Protein AF-W4RR07-F1 (afdb_monomer_lite)

Sequence (298 aa):
MSYFRSITDSHSNVSKNRYYTLGGYKWGSFGSALYWGGLYLSSYGSNDGVVTVASSRLTGGTIIREGAWNHTTIREGSHTFSVFKPYTMSEQPAVASSFSAAESIVTEPDTNQIVKGGQAEKAIQESFVIEDGAESFQMAFLSERKMASLKLKGPDGQEYKAAKIEKDKGDFFKGAWVHTFVITKPEDGRWQVTGSAAAYLLVVGIDSPLDGELKKDKNQSVKASYKTKWIKYDRDGKKKLKEAGKGSKAGKVLDGELTDPGVYNLTTEITGVDAKGKPFERTIIESIYVDENGKTHR

Radius of gyration: 22.0 Å; chains: 1; bounding box: 54×57×56 Å

Foldseek 3Di:
DVVVCVVQVPDPCNVVDAAEFEFAQAFDDPLAQLNVQQVLCVQQPRHQSPDHRVRRDDDNHHYQYYDNHHPVRCPPCVRPVVSCVQVVDPDDDDDDDDDDPPDPPPRGTFFQKDKDWDWFPFKDKDKFWDWPAFQKKKKKKWWLDFWPPKWKAAPVRDIDFFPDWDARCYPPRHGIIIGMDIGGPGDGTMMIIITGTTGIMMMMGIHGPVRVVVVPPPDPLWFKWKKKKKWWWDQDPVRDTDTPDIDIDTDDDDWLNQQDFTKMWMKMWMWTAGNVRGIHIGIGIDIWGQHPRRGIDD

Secondary structure (DSSP, 8-state):
-HHHHHHHTTSTTGGGS--EEEEE-PPPSTTSHHHHHHHHHHTTSSBSSSSBHHHH--TT-EEEEEES--TTGGG-HHHHHHHHHHHHSS-----------------PPP--EEEEEEEEEEEEEEEEEEPTT--EEEEEEEESS--TT-EEE-TT--EE--SEEEE--SSSSTT-EEEEEEEESPPSEEEEEEEEEEEEEEEEEEE-THHHHHHH-SS--SEEEEEEEEEEEEE-TTS-EEEEEEEEEEBPPPTTS--SSEEEEEEEEEEEE-TTS-EEEEEEEEEEEE-TTS-EE-

Organism: NCBI:txid1294265

pLDDT: mean 81.97, std 15.63, range [27.56, 98.31]

Structure (mmCIF, N/CA/C/O backbone):
data_AF-W4RR07-F1
#
_entry.id   AF-W4RR07-F1
#
loop_
_atom_site.group_PDB
_atom_site.id
_atom_site.type_symbol
_atom_site.label_atom_id
_atom_site.label_alt_id
_atom_site.label_comp_id
_atom_site.label_asym_id
_atom_site.label_entity_id
_atom_site.label_seq_id
_atom_site.pdbx_PDB_ins_code
_atom_site.Cartn_x
_atom_site.Cartn_y
_atom_site.Cartn_z
_atom_site.occupancy
_atom_site.B_iso_or_equiv
_atom_site.auth_seq_id
_atom_site.auth_comp_id
_atom_site.auth_asym_id
_atom_site.auth_atom_id
_atom_site.pdbx_PDB_model_num
ATOM 1 N N . MET A 1 1 ? 18.300 -5.940 -16.245 1.00 65.94 1 MET A N 1
ATOM 2 C CA . MET A 1 1 ? 18.146 -7.063 -17.197 1.00 65.94 1 MET A CA 1
ATOM 3 C C . MET A 1 1 ? 18.065 -6.613 -18.660 1.00 65.94 1 MET A C 1
ATOM 5 O O . MET A 1 1 ? 18.551 -7.336 -19.519 1.00 65.94 1 MET A O 1
ATOM 9 N N . SER A 1 2 ? 17.540 -5.414 -18.949 1.00 66.06 2 SER A N 1
ATOM 10 C CA . SER A 1 2 ? 17.486 -4.812 -20.297 1.00 66.06 2 SER A CA 1
ATOM 11 C C . SER A 1 2 ? 18.827 -4.811 -21.045 1.00 66.06 2 SER A C 1
ATOM 13 O O . SER A 1 2 ? 18.891 -5.287 -22.171 1.00 66.06 2 SER A O 1
ATOM 15 N N . TYR A 1 3 ? 19.909 -4.363 -20.402 1.00 74.50 3 TYR A N 1
ATOM 16 C CA . TYR A 1 3 ? 21.247 -4.346 -21.011 1.00 74.50 3 TYR A CA 1
ATOM 17 C C . TYR A 1 3 ? 21.776 -5.746 -21.368 1.00 74.50 3 TYR A C 1
ATOM 19 O O . TYR A 1 3 ? 22.355 -5.951 -22.429 1.00 74.50 3 TYR A O 1
ATOM 27 N N . PHE A 1 4 ? 21.548 -6.739 -20.504 1.00 76.00 4 PHE A N 1
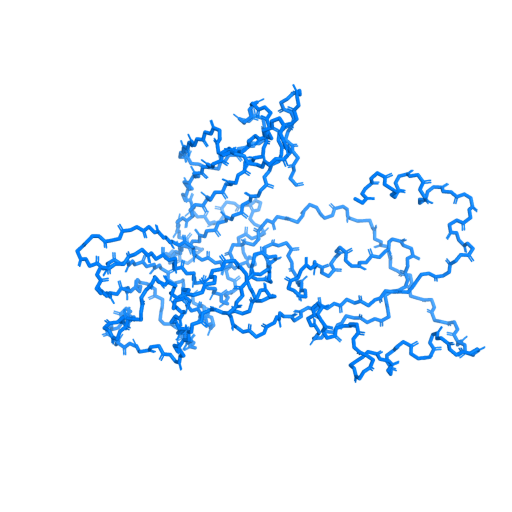ATOM 28 C CA . PHE A 1 4 ? 21.957 -8.114 -20.802 1.00 76.00 4 PHE A CA 1
ATOM 29 C C . PHE A 1 4 ? 21.174 -8.662 -22.002 1.00 76.00 4 PHE A C 1
ATOM 31 O O . PHE A 1 4 ? 21.756 -9.210 -22.929 1.00 76.00 4 PHE A O 1
ATOM 38 N N . ARG A 1 5 ? 19.861 -8.414 -22.041 1.00 76.94 5 ARG A N 1
ATOM 39 C CA . ARG A 1 5 ? 19.012 -8.786 -23.176 1.00 76.94 5 ARG A CA 1
ATOM 40 C C . ARG A 1 5 ? 19.410 -8.091 -24.479 1.00 76.94 5 ARG A C 1
ATOM 42 O O . ARG A 1 5 ? 19.394 -8.736 -25.518 1.00 76.94 5 ARG A O 1
ATOM 49 N N . SER A 1 6 ? 19.859 -6.831 -24.455 1.00 79.94 6 SER A N 1
ATOM 50 C CA . SER A 1 6 ? 20.282 -6.141 -25.688 1.00 79.94 6 SER A CA 1
ATOM 51 C C . SER A 1 6 ? 21.496 -6.774 -26.373 1.00 79.94 6 SER A C 1
ATOM 53 O O . SER A 1 6 ? 21.670 -6.591 -27.576 1.00 79.94 6 SER A O 1
ATOM 55 N N . ILE A 1 7 ? 22.320 -7.524 -25.630 1.00 83.00 7 ILE A N 1
ATOM 56 C CA . ILE A 1 7 ? 23.479 -8.241 -26.184 1.00 83.00 7 ILE A CA 1
ATOM 57 C C . ILE A 1 7 ? 23.200 -9.729 -26.448 1.00 83.00 7 ILE A C 1
ATOM 59 O O . ILE A 1 7 ? 23.874 -10.324 -27.286 1.00 83.00 7 ILE A O 1
ATOM 63 N N . THR A 1 8 ? 22.225 -10.346 -25.767 1.00 81.56 8 THR A N 1
ATOM 64 C CA . THR A 1 8 ? 21.903 -11.774 -25.946 1.00 81.56 8 THR A CA 1
ATOM 65 C C . THR A 1 8 ? 20.754 -12.039 -26.908 1.00 81.56 8 THR A C 1
ATOM 67 O O . THR A 1 8 ? 20.817 -13.009 -27.661 1.00 81.56 8 THR A O 1
ATOM 70 N N . ASP A 1 9 ? 19.719 -11.195 -26.918 1.00 81.06 9 ASP A N 1
ATOM 71 C CA . ASP A 1 9 ? 18.475 -11.459 -27.658 1.00 81.06 9 ASP A CA 1
ATOM 72 C C . ASP A 1 9 ? 18.683 -11.318 -29.180 1.00 81.06 9 ASP A C 1
ATOM 74 O O . ASP A 1 9 ? 17.968 -11.930 -29.968 1.00 81.06 9 ASP A O 1
ATOM 78 N N . SER A 1 10 ? 19.704 -10.563 -29.598 1.00 82.88 10 SER A N 1
ATOM 79 C CA . SER A 1 10 ? 20.124 -10.394 -30.996 1.00 82.88 10 SER A CA 1
ATOM 80 C C . SER A 1 10 ? 21.202 -11.391 -31.444 1.00 82.88 10 SER A C 1
ATOM 82 O O . SER A 1 10 ? 21.614 -11.380 -32.606 1.00 82.88 10 SER A O 1
ATOM 84 N N . HIS A 1 11 ? 21.681 -12.264 -30.550 1.00 85.31 11 HIS A N 1
ATOM 85 C CA . HIS A 1 11 ? 22.746 -13.203 -30.883 1.00 85.31 11 HIS A CA 1
ATOM 86 C C . HIS A 1 11 ? 22.239 -14.279 -31.851 1.00 85.31 11 HIS A C 1
ATOM 88 O O . HIS A 1 11 ? 21.186 -14.881 -31.655 1.00 85.31 11 HIS A O 1
ATOM 94 N N . SER A 1 12 ? 23.061 -14.645 -32.836 1.00 85.94 12 SER A N 1
ATOM 95 C CA . SER A 1 12 ? 22.769 -15.674 -33.854 1.00 85.94 12 SER A CA 1
ATOM 96 C C . SER A 1 12 ? 22.396 -17.066 -33.318 1.00 85.94 12 SER A C 1
ATOM 98 O O . SER A 1 12 ? 21.932 -17.920 -34.069 1.00 85.94 12 SER A O 1
ATOM 100 N N . ASN A 1 13 ? 22.603 -17.315 -32.024 1.00 83.94 13 ASN A N 1
ATOM 101 C CA . ASN A 1 13 ? 22.352 -18.595 -31.373 1.00 83.94 13 ASN A CA 1
ATOM 102 C C . ASN A 1 13 ? 21.092 -18.565 -30.496 1.00 83.94 13 ASN A C 1
ATOM 104 O O . ASN A 1 13 ? 20.801 -19.568 -29.850 1.00 83.94 13 ASN A O 1
ATOM 108 N N . VAL A 1 14 ? 20.349 -17.452 -30.456 1.00 78.62 14 VAL A N 1
ATOM 109 C CA . VAL A 1 14 ? 19.181 -17.288 -29.577 1.00 78.62 14 VAL A CA 1
ATOM 110 C C . VAL A 1 14 ? 18.123 -18.376 -29.807 1.00 78.62 14 VAL A C 1
ATOM 112 O O . VAL A 1 14 ? 17.531 -18.871 -28.855 1.00 78.62 14 VAL A O 1
ATOM 115 N N . SER A 1 15 ? 17.967 -18.843 -31.049 1.00 79.50 15 SER A N 1
ATOM 116 C CA . SER A 1 15 ? 17.024 -19.902 -31.432 1.00 79.50 15 SER A CA 1
ATOM 117 C C . SER A 1 15 ? 17.526 -21.330 -31.185 1.00 79.50 15 SER A C 1
ATOM 119 O O . SER A 1 15 ? 16.760 -22.280 -31.343 1.00 79.50 15 SER A O 1
ATOM 121 N N . LYS A 1 16 ? 18.797 -21.517 -30.797 1.00 84.94 16 LYS A N 1
ATOM 122 C CA . LYS A 1 16 ? 19.363 -22.854 -30.534 1.00 84.94 16 LYS A CA 1
ATOM 123 C C . LYS A 1 16 ? 18.924 -23.436 -29.192 1.00 84.94 16 LYS A C 1
ATOM 125 O O . LYS A 1 16 ? 19.079 -24.633 -28.980 1.00 84.94 16 LYS A O 1
ATOM 130 N N . ASN A 1 17 ? 18.376 -22.609 -28.305 1.00 80.25 17 ASN A N 1
ATOM 131 C CA . ASN A 1 17 ? 17.847 -23.035 -27.018 1.00 80.25 17 ASN A CA 1
ATOM 132 C C . ASN A 1 17 ? 16.343 -22.784 -26.982 1.00 80.25 17 ASN A C 1
ATOM 134 O O . ASN A 1 17 ? 15.868 -21.727 -27.395 1.00 80.25 17 ASN A O 1
ATOM 138 N N . ARG A 1 18 ? 15.590 -23.750 -26.455 1.00 83.31 18 ARG A N 1
ATOM 139 C CA . ARG A 1 18 ? 14.179 -23.547 -26.128 1.00 83.31 18 ARG A CA 1
ATOM 140 C C . ARG A 1 18 ? 14.088 -23.093 -24.685 1.00 83.31 18 ARG A C 1
ATOM 142 O O . ARG A 1 18 ? 14.530 -23.801 -23.784 1.00 83.31 18 ARG A O 1
ATOM 149 N N . TYR A 1 19 ? 13.511 -21.921 -24.480 1.00 85.75 19 TYR A N 1
ATOM 150 C CA . TYR A 1 19 ? 13.240 -21.414 -23.148 1.00 85.75 19 TYR A CA 1
ATOM 151 C C . TYR A 1 19 ? 11.809 -21.728 -22.767 1.00 85.75 19 TYR A C 1
ATOM 153 O O . TYR A 1 19 ? 10.886 -21.502 -23.549 1.00 85.75 19 TYR A O 1
ATOM 161 N N . TYR A 1 20 ? 11.644 -22.204 -21.544 1.00 88.69 20 TYR A N 1
ATOM 162 C CA . TYR A 1 20 ? 10.350 -22.455 -20.952 1.00 88.69 20 TYR A CA 1
ATOM 163 C C . TYR A 1 20 ? 10.251 -21.701 -19.630 1.00 88.69 20 TYR A C 1
ATOM 165 O O . TYR A 1 20 ? 11.183 -21.756 -18.828 1.00 88.69 20 TYR A O 1
ATOM 173 N N . THR A 1 21 ? 9.148 -20.993 -19.400 1.00 91.12 21 THR A N 1
ATOM 174 C CA . THR A 1 21 ? 8.971 -20.168 -18.198 1.00 91.12 21 THR A CA 1
ATOM 175 C C . THR A 1 21 ? 7.760 -20.602 -17.383 1.00 91.12 21 THR A C 1
ATOM 177 O O . THR A 1 21 ? 6.743 -21.043 -17.920 1.00 91.12 21 THR A O 1
ATOM 180 N N . LEU A 1 22 ? 7.873 -20.450 -16.066 1.00 91.88 22 LEU A N 1
ATOM 181 C CA . LEU A 1 22 ? 6.789 -20.584 -15.098 1.00 91.88 22 LEU A CA 1
ATOM 182 C C . LEU A 1 22 ? 6.653 -19.249 -14.364 1.00 91.88 22 LEU A C 1
ATOM 184 O O . LEU A 1 22 ? 7.667 -18.644 -14.022 1.00 91.88 22 LEU A O 1
ATOM 188 N N . GLY A 1 23 ? 5.421 -18.813 -14.116 1.00 92.38 23 GLY A N 1
ATOM 189 C CA . GLY A 1 23 ? 5.128 -17.575 -13.390 1.00 92.38 23 GLY A CA 1
ATOM 190 C C . GLY A 1 23 ? 4.283 -17.827 -12.144 1.00 92.38 23 GLY A C 1
ATOM 191 O O . GLY A 1 23 ? 3.414 -18.701 -12.139 1.00 92.38 23 GLY A O 1
ATOM 192 N N . GLY A 1 24 ? 4.532 -17.065 -11.082 1.00 91.31 24 GLY A N 1
ATOM 193 C CA . GLY A 1 24 ? 3.730 -17.074 -9.860 1.00 91.31 24 GLY A CA 1
ATOM 194 C C . GLY A 1 24 ? 2.877 -15.812 -9.756 1.00 91.31 24 GLY A C 1
ATOM 195 O O . GLY A 1 24 ? 3.345 -14.730 -10.102 1.00 91.31 24 GLY A O 1
ATOM 196 N N . TYR A 1 25 ? 1.636 -15.936 -9.282 1.00 86.12 25 TYR A N 1
ATOM 197 C CA . TYR A 1 25 ? 0.754 -14.786 -9.021 1.00 86.12 25 TYR A CA 1
ATOM 198 C C . TYR A 1 25 ? 0.225 -14.723 -7.581 1.00 86.12 25 TYR A C 1
ATOM 200 O O . TYR A 1 25 ? -0.666 -13.929 -7.281 1.00 86.12 25 TYR A O 1
ATOM 208 N N . LYS A 1 26 ? 0.723 -15.583 -6.685 1.00 83.75 26 LYS A N 1
ATOM 209 C CA . LYS A 1 26 ? 0.294 -15.605 -5.283 1.00 83.75 26 LYS A CA 1
ATOM 210 C C . LYS A 1 26 ? 1.352 -14.960 -4.408 1.00 83.75 26 LYS A C 1
ATOM 212 O O . LYS A 1 26 ? 2.536 -15.187 -4.599 1.00 83.75 26 LYS A O 1
ATOM 217 N N . TRP A 1 27 ? 0.935 -14.226 -3.389 1.00 86.94 27 TRP A N 1
ATOM 218 C CA . TRP A 1 27 ? 1.870 -13.650 -2.425 1.00 86.94 27 TRP A CA 1
ATOM 219 C C . TRP A 1 27 ? 2.152 -14.622 -1.277 1.00 86.94 27 TRP A C 1
ATOM 221 O O . TRP A 1 27 ? 1.527 -15.681 -1.136 1.00 86.94 27 TRP A O 1
ATOM 231 N N . GLY A 1 28 ? 3.126 -14.285 -0.435 1.00 70.94 28 GLY A N 1
ATOM 232 C CA . GLY A 1 28 ? 3.286 -14.993 0.832 1.00 70.94 28 GLY A CA 1
ATOM 233 C C . GLY A 1 28 ? 2.108 -14.761 1.770 1.00 70.94 28 GLY A C 1
ATOM 234 O O . GLY A 1 28 ? 1.227 -13.938 1.522 1.00 70.94 28 GLY A O 1
ATOM 235 N N . SER A 1 29 ? 2.107 -15.483 2.888 1.00 66.94 29 SER A N 1
ATOM 236 C CA . SER A 1 29 ? 1.151 -15.242 3.968 1.00 66.94 29 SER A CA 1
ATOM 237 C C . SER A 1 29 ? 1.190 -13.781 4.413 1.00 66.94 29 SER A C 1
ATOM 239 O O . SER A 1 29 ? 2.265 -13.177 4.445 1.00 66.94 29 SER A O 1
ATOM 241 N N . PHE A 1 30 ? 0.030 -13.238 4.782 1.00 55.25 30 PHE A N 1
ATOM 242 C CA . PHE A 1 30 ? -0.105 -11.873 5.286 1.00 55.25 30 PHE A CA 1
ATOM 243 C C . PHE A 1 30 ? 0.977 -11.532 6.325 1.00 55.25 30 PHE A C 1
ATOM 245 O O . PHE A 1 30 ? 1.273 -12.346 7.202 1.00 55.25 30 PHE A O 1
ATOM 252 N N . GLY A 1 31 ? 1.581 -10.349 6.194 1.00 57.31 31 GLY A N 1
ATOM 253 C CA . GLY A 1 31 ? 2.656 -9.871 7.066 1.00 57.31 31 GLY A CA 1
ATOM 254 C C . GLY A 1 31 ? 4.054 -10.415 6.742 1.00 57.31 31 GLY A C 1
ATOM 255 O O . GLY A 1 31 ? 5.032 -9.886 7.256 1.00 57.31 31 GLY A O 1
ATOM 256 N N . SER A 1 32 ? 4.191 -11.423 5.874 1.00 69.81 32 SER A N 1
ATOM 257 C CA . SER A 1 32 ? 5.508 -11.901 5.424 1.00 69.81 32 SER A CA 1
ATOM 258 C C . SER A 1 32 ? 6.189 -10.923 4.459 1.00 69.81 32 SER A C 1
ATOM 260 O O . SER A 1 32 ? 5.534 -10.105 3.815 1.00 69.81 32 SER A O 1
ATOM 262 N N . ALA A 1 33 ? 7.505 -11.061 4.274 1.00 75.62 33 ALA A N 1
ATOM 263 C CA . ALA A 1 33 ? 8.248 -10.274 3.284 1.00 75.62 33 ALA A CA 1
ATOM 264 C C . ALA A 1 33 ? 7.658 -10.397 1.865 1.00 75.62 33 ALA A C 1
ATOM 266 O O . ALA A 1 33 ? 7.561 -9.403 1.156 1.00 75.62 33 ALA A O 1
ATOM 267 N N . LEU A 1 34 ? 7.195 -11.591 1.481 1.00 80.19 34 LEU A N 1
ATOM 268 C CA . LEU A 1 34 ? 6.545 -11.829 0.188 1.00 80.19 34 LEU A CA 1
ATOM 269 C C . LEU A 1 34 ? 5.146 -11.205 0.103 1.00 80.19 34 LEU A C 1
ATOM 271 O O . LEU A 1 34 ? 4.680 -10.918 -0.990 1.00 80.19 34 LEU A O 1
ATOM 275 N N . TYR A 1 35 ? 4.452 -11.022 1.229 1.00 78.50 35 TYR A N 1
ATOM 276 C CA . TYR A 1 35 ? 3.188 -10.286 1.245 1.00 78.50 35 TYR A CA 1
ATOM 277 C C . TYR A 1 35 ? 3.425 -8.795 1.029 1.00 78.50 35 TYR A C 1
ATOM 279 O O . TYR A 1 35 ? 2.768 -8.198 0.188 1.00 78.50 35 TYR A O 1
ATOM 287 N N . TRP A 1 36 ? 4.396 -8.205 1.730 1.00 77.31 36 TRP A N 1
ATOM 288 C CA . TRP A 1 36 ? 4.727 -6.785 1.573 1.00 77.31 36 TRP A CA 1
ATOM 289 C C . TRP A 1 36 ? 5.326 -6.469 0.209 1.00 77.31 36 TRP A C 1
ATOM 291 O O . TRP A 1 36 ? 4.937 -5.487 -0.417 1.00 77.31 36 TRP A O 1
ATOM 301 N N . GLY A 1 37 ? 6.226 -7.327 -0.273 1.00 78.94 37 GLY A N 1
ATOM 302 C CA . GLY A 1 37 ? 6.732 -7.246 -1.636 1.00 78.94 37 GLY A CA 1
ATOM 303 C C . GLY A 1 37 ? 5.611 -7.438 -2.651 1.00 78.94 37 GLY A C 1
ATOM 304 O O . GLY A 1 37 ? 5.540 -6.689 -3.616 1.00 78.94 37 GLY A O 1
ATOM 305 N N . GLY A 1 38 ? 4.680 -8.360 -2.399 1.00 80.62 38 GLY A N 1
ATOM 306 C CA . GLY A 1 38 ? 3.561 -8.595 -3.303 1.00 80.62 38 GLY A CA 1
ATOM 307 C C . GLY A 1 38 ? 2.568 -7.449 -3.367 1.00 80.62 38 GLY A C 1
ATOM 308 O O . GLY A 1 38 ? 2.150 -7.070 -4.456 1.00 80.62 38 GLY A O 1
ATOM 309 N N . LEU A 1 39 ? 2.282 -6.841 -2.218 1.00 79.12 39 LEU A N 1
ATOM 310 C CA . LEU A 1 39 ? 1.483 -5.632 -2.100 1.00 79.12 39 LEU A CA 1
ATOM 311 C C . LEU A 1 39 ? 2.137 -4.463 -2.837 1.00 79.12 39 LEU A C 1
ATOM 313 O O . LEU A 1 39 ? 1.488 -3.830 -3.663 1.00 79.12 39 LEU A O 1
ATOM 317 N N . TYR A 1 40 ? 3.433 -4.232 -2.612 1.00 76.44 40 TYR A N 1
ATOM 318 C CA . TYR A 1 40 ? 4.192 -3.221 -3.348 1.00 76.44 40 TYR A CA 1
ATOM 319 C C . TYR A 1 40 ? 4.179 -3.481 -4.859 1.00 76.44 40 TYR A C 1
ATOM 321 O O . TYR A 1 40 ? 3.999 -2.558 -5.641 1.00 76.44 40 TYR A O 1
ATOM 329 N N . LEU A 1 41 ? 4.347 -4.738 -5.276 1.00 78.81 41 LEU A N 1
ATOM 330 C CA . LEU A 1 41 ? 4.384 -5.124 -6.685 1.00 78.81 41 LEU A CA 1
ATOM 331 C C . LEU A 1 41 ? 3.008 -5.228 -7.329 1.00 78.81 41 LEU A C 1
ATOM 333 O O . LEU A 1 41 ? 2.937 -5.345 -8.549 1.00 78.81 41 LEU A O 1
ATOM 337 N N . SER A 1 42 ? 1.934 -5.213 -6.538 1.00 75.62 42 SER A N 1
ATOM 338 C CA . SER A 1 42 ? 0.568 -5.314 -7.048 1.00 75.62 42 SER A CA 1
ATOM 339 C C . SER A 1 42 ? 0.276 -4.191 -8.029 1.00 75.62 42 SER A C 1
ATOM 341 O O . SER A 1 42 ? -0.352 -4.439 -9.051 1.00 75.62 42 SER A O 1
ATOM 343 N N . SER A 1 43 ? 0.898 -3.028 -7.809 1.00 63.00 43 SER A N 1
ATOM 344 C CA . SER A 1 43 ? 0.873 -1.899 -8.726 1.00 63.00 43 SER A CA 1
ATOM 345 C C . SER A 1 43 ? 1.537 -2.102 -10.063 1.00 63.00 43 SER A C 1
ATOM 347 O O . SER A 1 43 ? 1.174 -1.428 -11.014 1.00 63.00 43 SER A O 1
ATOM 349 N N . TYR A 1 44 ? 2.391 -3.095 -10.206 1.00 72.44 44 TYR A N 1
ATOM 350 C CA . TYR A 1 44 ? 3.033 -3.419 -11.472 1.00 72.44 44 TYR A CA 1
ATOM 351 C C . TYR A 1 44 ? 2.445 -4.708 -12.078 1.00 72.44 44 TYR A C 1
ATOM 353 O O . TYR A 1 44 ? 3.042 -5.320 -12.967 1.00 72.44 44 TYR A O 1
ATOM 361 N N . GLY A 1 45 ? 1.267 -5.132 -11.597 1.00 74.50 45 GLY A N 1
ATOM 362 C CA . GLY A 1 45 ? 0.512 -6.294 -12.059 1.00 74.50 45 GLY A CA 1
ATOM 363 C C . GLY A 1 45 ? 0.588 -7.513 -11.132 1.00 74.50 45 GLY A C 1
ATOM 364 O O . GLY A 1 45 ? 1.202 -7.505 -10.060 1.00 74.50 45 GLY A O 1
ATOM 365 N N . SER A 1 46 ? -0.050 -8.610 -11.563 1.00 83.81 46 SER A N 1
ATOM 366 C CA . SER A 1 46 ? 0.001 -9.898 -10.858 1.00 83.81 46 SER A CA 1
ATOM 367 C C . SER A 1 46 ? 1.449 -10.310 -10.600 1.00 83.81 46 SER A C 1
ATOM 369 O O . SER A 1 46 ? 2.301 -10.172 -11.478 1.00 83.81 46 SER A O 1
ATOM 371 N N . ASN A 1 47 ? 1.744 -10.812 -9.402 1.00 92.06 47 ASN A N 1
ATOM 372 C CA . ASN A 1 47 ? 3.117 -11.060 -8.969 1.00 92.06 47 ASN A CA 1
ATOM 373 C C . ASN A 1 47 ? 3.190 -12.157 -7.897 1.00 92.06 47 ASN A C 1
ATOM 375 O O . ASN A 1 47 ? 2.186 -12.493 -7.270 1.00 92.06 47 ASN A O 1
ATOM 379 N N . ASP A 1 48 ? 4.385 -12.695 -7.672 1.00 90.62 48 ASP A N 1
ATOM 380 C CA . ASP A 1 48 ? 4.637 -13.793 -6.732 1.00 90.62 48 ASP A CA 1
ATOM 381 C C . ASP A 1 48 ? 5.139 -13.332 -5.345 1.00 90.62 48 ASP A C 1
ATOM 383 O O . ASP A 1 48 ? 5.600 -14.139 -4.530 1.00 90.62 48 ASP A O 1
ATOM 387 N N . GLY A 1 49 ? 5.084 -12.029 -5.065 1.00 86.88 49 GLY A N 1
ATOM 388 C CA . GLY A 1 49 ? 5.667 -11.415 -3.876 1.00 86.88 49 GLY A CA 1
ATOM 389 C C . GLY A 1 49 ? 7.048 -10.784 -4.073 1.00 86.88 49 GLY A C 1
ATOM 390 O O . GLY A 1 49 ? 7.503 -10.075 -3.178 1.00 86.88 49 GLY A O 1
ATOM 391 N N . VAL A 1 50 ? 7.723 -11.031 -5.206 1.00 90.81 50 VAL A N 1
ATOM 392 C CA . VAL A 1 50 ? 9.053 -10.461 -5.527 1.00 90.81 50 VAL A CA 1
ATOM 393 C C . VAL A 1 50 ? 9.193 -10.079 -7.004 1.00 90.81 50 VAL A C 1
ATOM 395 O O . VAL A 1 50 ? 9.907 -9.130 -7.329 1.00 90.81 50 VAL A O 1
ATOM 398 N N . VAL A 1 51 ? 8.521 -10.790 -7.911 1.00 88.44 51 VAL A N 1
ATOM 399 C CA . VAL A 1 51 ? 8.599 -10.579 -9.360 1.00 88.44 51 VAL A CA 1
ATOM 400 C C . VAL A 1 51 ? 7.192 -10.575 -9.955 1.00 88.44 51 VAL A C 1
ATOM 402 O O . VAL A 1 51 ? 6.349 -11.404 -9.611 1.00 88.44 51 VAL A O 1
ATOM 405 N N . THR A 1 52 ? 6.926 -9.640 -10.869 1.00 88.56 52 THR A N 1
ATOM 406 C CA . THR A 1 52 ? 5.665 -9.618 -11.619 1.00 88.56 52 THR A CA 1
ATOM 407 C C . THR A 1 52 ? 5.618 -10.763 -12.625 1.00 88.56 52 THR A C 1
ATOM 409 O O . THR A 1 52 ? 6.633 -11.154 -13.208 1.00 88.56 52 THR A O 1
ATOM 412 N N . VAL A 1 53 ? 4.420 -11.277 -12.893 1.00 86.69 53 VAL A N 1
ATOM 413 C CA . VAL A 1 53 ? 4.185 -12.313 -13.902 1.00 86.69 53 VAL A CA 1
ATOM 414 C C . VAL A 1 53 ? 4.751 -11.873 -15.253 1.00 86.69 53 VAL A C 1
ATOM 416 O O . VAL A 1 53 ? 5.456 -12.644 -15.897 1.00 86.69 53 VAL A O 1
ATOM 419 N N . ALA A 1 54 ? 4.542 -10.614 -15.646 1.00 87.31 54 ALA A N 1
ATOM 420 C CA . ALA A 1 54 ? 5.088 -10.066 -16.885 1.00 87.31 54 ALA A CA 1
ATOM 421 C C . ALA A 1 54 ? 6.627 -10.131 -16.935 1.00 87.31 54 ALA A C 1
ATOM 423 O O . ALA A 1 54 ? 7.188 -10.574 -17.935 1.00 87.31 54 ALA A O 1
ATOM 424 N N . SER A 1 55 ? 7.307 -9.762 -15.843 1.00 86.06 55 SER A N 1
ATOM 425 C CA . SER A 1 55 ? 8.773 -9.799 -15.742 1.00 86.06 55 SER A CA 1
ATOM 426 C C . SER A 1 55 ? 9.338 -11.229 -15.714 1.00 86.06 55 SER A C 1
ATOM 428 O O . SER A 1 55 ? 10.468 -11.462 -16.140 1.00 86.06 55 SER A O 1
ATOM 430 N N . SER A 1 56 ? 8.539 -12.213 -15.282 1.00 88.12 56 SER A N 1
ATOM 431 C CA . SER A 1 56 ? 8.918 -13.635 -15.304 1.00 88.12 56 SER A CA 1
ATOM 432 C C . SER A 1 56 ? 8.913 -14.268 -16.707 1.00 88.12 56 SER A C 1
ATOM 434 O O . SER A 1 56 ? 9.444 -15.365 -16.897 1.00 88.12 56 SER A O 1
ATOM 436 N N . ARG A 1 57 ? 8.331 -13.591 -17.707 1.00 88.06 57 ARG A N 1
ATOM 437 C CA . ARG A 1 57 ? 8.241 -14.086 -19.088 1.00 88.06 57 ARG A CA 1
ATOM 438 C C . ARG A 1 57 ? 9.520 -13.782 -19.872 1.00 88.06 57 ARG A C 1
ATOM 440 O O . ARG A 1 57 ? 10.139 -12.725 -19.734 1.00 88.06 57 ARG A O 1
ATOM 447 N N . LEU A 1 58 ? 9.888 -14.696 -20.771 1.00 84.12 58 LEU A N 1
ATOM 448 C CA . LEU A 1 58 ? 10.962 -14.480 -21.740 1.00 84.12 58 LEU A CA 1
ATOM 449 C C . LEU A 1 58 ? 10.378 -14.291 -23.142 1.00 84.12 58 LEU A C 1
ATOM 451 O O . LEU A 1 58 ? 9.559 -15.087 -23.592 1.00 84.12 58 LEU A O 1
ATOM 455 N N . THR A 1 59 ? 10.826 -13.256 -23.848 1.00 77.31 59 THR A N 1
ATOM 456 C CA . THR A 1 59 ? 10.418 -12.996 -25.235 1.00 77.31 59 THR A CA 1
ATOM 457 C C . THR A 1 59 ? 10.907 -14.142 -26.119 1.00 77.31 59 THR A C 1
ATOM 459 O O . THR A 1 59 ? 12.085 -14.482 -26.071 1.00 77.31 59 THR A O 1
ATOM 462 N N . GLY A 1 60 ? 10.011 -14.767 -26.886 1.00 76.88 60 GLY A N 1
ATOM 463 C CA . GLY A 1 60 ? 10.329 -15.965 -27.678 1.00 76.88 60 GLY A CA 1
ATOM 464 C C . GLY A 1 60 ? 10.435 -17.268 -26.868 1.00 76.88 60 GLY A C 1
ATOM 465 O O . GLY A 1 60 ? 10.640 -18.329 -27.454 1.00 76.88 60 GLY A O 1
ATOM 466 N N . GLY A 1 61 ? 10.274 -17.215 -25.542 1.00 82.31 61 GLY A N 1
ATOM 467 C CA . GLY A 1 61 ? 10.134 -18.393 -24.688 1.00 82.31 61 GLY A CA 1
ATOM 468 C C . GLY A 1 61 ? 8.693 -18.906 -24.644 1.00 82.31 61 GLY A C 1
ATOM 469 O O . GLY A 1 61 ? 7.739 -18.165 -24.875 1.00 82.31 61 GLY A O 1
ATOM 470 N N . THR A 1 62 ? 8.526 -20.186 -24.322 1.00 88.06 62 THR A N 1
ATOM 471 C CA . THR A 1 62 ? 7.215 -20.811 -24.117 1.00 88.06 62 THR A CA 1
ATOM 472 C C . THR A 1 62 ? 6.815 -20.712 -22.650 1.00 88.06 62 THR A C 1
ATOM 474 O O . THR A 1 62 ? 7.499 -21.232 -21.771 1.00 88.06 62 THR A O 1
ATOM 477 N N . ILE A 1 63 ? 5.679 -20.087 -22.363 1.00 90.25 63 ILE A N 1
ATOM 478 C CA . ILE A 1 63 ? 5.127 -20.061 -21.006 1.00 90.25 63 ILE A CA 1
ATOM 479 C C . ILE A 1 63 ? 4.472 -21.421 -20.748 1.00 90.25 63 ILE A C 1
ATOM 481 O O . ILE A 1 63 ? 3.471 -21.749 -21.378 1.00 90.25 63 ILE A O 1
ATOM 485 N N . ILE A 1 64 ? 5.033 -22.223 -19.839 1.00 89.69 64 ILE A N 1
ATOM 486 C CA . ILE A 1 64 ? 4.451 -23.522 -19.467 1.00 89.69 64 ILE A CA 1
ATOM 487 C C . ILE A 1 64 ? 3.182 -23.297 -18.649 1.00 89.69 64 ILE A C 1
ATOM 489 O O . ILE A 1 64 ? 2.152 -23.914 -18.915 1.00 89.69 64 ILE A O 1
ATOM 493 N N . ARG A 1 65 ? 3.267 -22.450 -17.614 1.00 89.00 65 ARG A N 1
ATOM 494 C CA . ARG A 1 65 ? 2.143 -22.166 -16.720 1.00 89.00 65 ARG A CA 1
ATOM 495 C C . ARG A 1 65 ? 2.383 -20.935 -15.858 1.00 89.00 65 ARG A C 1
ATOM 497 O O . ARG A 1 65 ? 3.481 -20.718 -15.354 1.00 89.00 65 ARG A O 1
ATOM 504 N N . GLU A 1 66 ? 1.302 -20.217 -15.598 1.00 91.94 66 GLU A N 1
ATOM 505 C CA . GLU A 1 66 ? 1.197 -19.253 -14.507 1.00 91.94 66 GLU A CA 1
ATOM 506 C C . GLU A 1 66 ? 0.301 -19.861 -13.422 1.00 91.94 66 GLU A C 1
ATOM 508 O O . GLU A 1 66 ? -0.751 -20.435 -13.720 1.00 91.94 66 GLU A O 1
ATOM 513 N N . GLY A 1 67 ? 0.748 -19.837 -12.169 1.00 81.88 67 GLY A N 1
ATOM 514 C CA . GLY A 1 67 ? 0.081 -20.544 -11.078 1.00 81.88 67 GLY A CA 1
ATOM 515 C C . GLY A 1 67 ? 0.073 -19.765 -9.773 1.00 81.88 67 GLY A C 1
ATOM 516 O O . GLY A 1 67 ? 0.829 -18.813 -9.581 1.00 81.88 67 GLY A O 1
ATOM 517 N N . ALA A 1 68 ? -0.789 -20.201 -8.853 1.00 85.25 68 ALA A N 1
ATOM 518 C CA . ALA A 1 68 ? -0.953 -19.618 -7.524 1.00 85.25 68 ALA A CA 1
ATOM 519 C C . ALA A 1 68 ? 0.222 -19.961 -6.582 1.00 85.25 68 ALA A C 1
ATOM 521 O O . ALA A 1 68 ? 0.030 -20.445 -5.464 1.00 85.25 68 ALA A O 1
ATOM 522 N N . TRP A 1 69 ? 1.443 -19.714 -7.047 1.00 90.81 69 TRP A N 1
ATOM 523 C CA . TRP A 1 69 ? 2.693 -19.863 -6.320 1.00 90.81 69 TRP A CA 1
ATOM 524 C C . TRP A 1 69 ? 3.235 -18.485 -5.954 1.00 90.81 69 TRP A C 1
ATOM 526 O O . TRP A 1 69 ? 3.126 -17.542 -6.737 1.00 90.81 69 TRP A O 1
ATOM 536 N N . ASN A 1 70 ? 3.825 -18.396 -4.767 1.00 88.38 70 ASN A N 1
ATOM 537 C CA . ASN A 1 70 ? 4.693 -17.290 -4.386 1.00 88.38 70 ASN A CA 1
ATOM 538 C C . ASN A 1 70 ? 6.149 -17.579 -4.757 1.00 88.38 70 ASN A C 1
ATOM 540 O O . ASN A 1 70 ? 6.498 -18.716 -5.098 1.00 88.38 70 ASN A O 1
ATOM 544 N N . HIS A 1 71 ? 6.996 -16.564 -4.610 1.00 94.31 71 HIS A N 1
ATOM 545 C CA . HIS A 1 71 ? 8.401 -16.588 -5.009 1.00 94.31 71 HIS A CA 1
ATOM 546 C C . HIS A 1 71 ? 9.210 -17.730 -4.377 1.00 94.31 71 HIS A C 1
ATOM 548 O O . HIS A 1 71 ? 10.220 -18.171 -4.921 1.00 94.31 71 HIS A O 1
ATOM 554 N N . THR A 1 72 ? 8.771 -18.242 -3.223 1.00 87.88 72 THR A N 1
ATOM 555 C CA . THR A 1 72 ? 9.404 -19.398 -2.575 1.00 87.88 72 THR A CA 1
ATOM 556 C C . THR A 1 72 ? 8.822 -20.719 -3.072 1.00 87.88 72 TH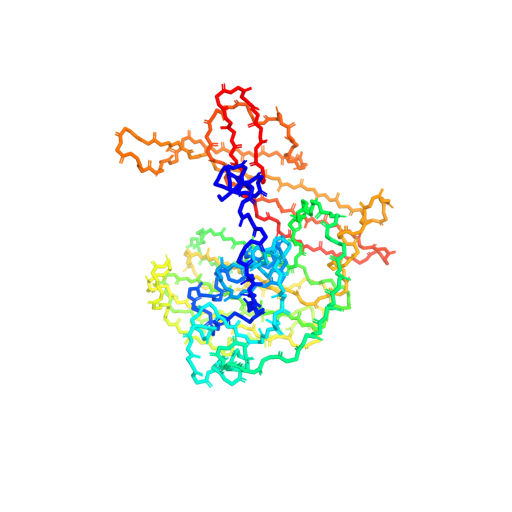R A C 1
ATOM 558 O O . THR A 1 72 ? 9.579 -21.607 -3.444 1.00 87.88 72 THR A O 1
ATOM 561 N N . THR A 1 73 ? 7.497 -20.848 -3.152 1.00 83.94 73 THR A N 1
ATOM 562 C CA . THR A 1 73 ? 6.846 -22.108 -3.562 1.00 83.94 73 THR A CA 1
ATOM 563 C C . THR A 1 73 ? 7.065 -22.459 -5.036 1.00 83.94 73 THR A C 1
ATOM 565 O O . THR A 1 73 ? 7.039 -23.631 -5.391 1.00 83.94 73 THR A O 1
ATOM 568 N N . ILE A 1 74 ? 7.321 -21.480 -5.913 1.00 88.38 74 ILE A N 1
ATOM 569 C CA . ILE A 1 74 ? 7.513 -21.746 -7.349 1.00 88.38 74 ILE A CA 1
ATOM 570 C C . ILE A 1 74 ? 8.782 -22.570 -7.639 1.00 88.38 74 ILE A C 1
ATOM 572 O O . ILE A 1 74 ? 8.818 -23.353 -8.589 1.00 88.38 74 ILE A O 1
ATOM 576 N N . ARG A 1 75 ? 9.808 -22.456 -6.786 1.00 86.06 75 ARG A N 1
ATOM 577 C CA . ARG A 1 75 ? 11.056 -23.236 -6.884 1.00 86.06 75 ARG A CA 1
ATOM 578 C C . ARG A 1 75 ? 11.006 -24.580 -6.147 1.00 86.06 75 ARG A C 1
ATOM 580 O O . ARG A 1 75 ? 11.970 -25.338 -6.204 1.00 86.06 75 ARG A O 1
ATOM 587 N N . GLU A 1 76 ? 9.920 -24.879 -5.439 1.00 83.44 76 GLU A N 1
ATOM 588 C CA . GLU A 1 76 ? 9.768 -26.123 -4.686 1.00 83.44 76 GLU A CA 1
ATOM 589 C C . GLU A 1 76 ? 9.165 -27.217 -5.575 1.00 83.44 76 GLU A C 1
ATOM 591 O O . GLU A 1 76 ? 8.043 -27.104 -6.072 1.00 83.44 76 GLU A O 1
ATOM 596 N N . GLY A 1 77 ? 9.902 -28.317 -5.764 1.00 75.81 77 GLY A N 1
ATOM 597 C CA . GLY A 1 77 ? 9.495 -29.400 -6.666 1.00 75.81 77 GLY A CA 1
ATOM 598 C C . GLY A 1 77 ? 8.147 -30.040 -6.312 1.00 75.81 77 GLY A C 1
ATOM 599 O O . GLY A 1 77 ? 7.415 -30.448 -7.210 1.00 75.81 77 GLY A O 1
ATOM 600 N N . SER A 1 78 ? 7.759 -30.056 -5.035 1.00 73.75 78 SER A N 1
ATOM 601 C CA . SER A 1 78 ? 6.428 -30.498 -4.586 1.00 73.75 78 SER A CA 1
ATOM 602 C C . SER A 1 78 ? 5.276 -29.696 -5.208 1.00 73.75 78 SER A C 1
ATOM 604 O O . SER A 1 78 ? 4.169 -30.217 -5.325 1.00 73.75 78 SER A O 1
ATOM 606 N N . HIS A 1 79 ? 5.529 -28.453 -5.625 1.00 71.06 79 HIS A N 1
ATOM 607 C CA . HIS A 1 79 ? 4.537 -27.550 -6.200 1.00 71.06 79 HIS A CA 1
ATOM 608 C C . HIS A 1 79 ? 4.610 -27.454 -7.727 1.00 71.06 79 HIS A C 1
ATOM 610 O O . HIS A 1 79 ? 3.571 -27.263 -8.363 1.00 71.06 79 HIS A O 1
ATOM 616 N N . THR A 1 80 ? 5.805 -27.571 -8.317 1.00 86.38 80 THR A N 1
ATOM 617 C CA . THR A 1 80 ? 6.013 -27.281 -9.747 1.00 86.38 80 THR A CA 1
ATOM 618 C C . THR A 1 80 ? 6.591 -28.432 -10.567 1.00 86.38 80 THR A C 1
ATOM 620 O O . THR A 1 80 ? 6.445 -28.409 -11.789 1.00 86.38 80 THR A O 1
ATOM 623 N N . PHE A 1 81 ? 7.162 -29.482 -9.958 1.00 82.88 81 PHE A N 1
ATOM 624 C CA . PHE A 1 81 ? 7.820 -30.560 -10.713 1.00 82.88 81 PHE A CA 1
ATOM 625 C C . PHE A 1 81 ? 6.866 -31.270 -11.673 1.00 82.88 81 PHE A C 1
ATOM 627 O O . PHE A 1 81 ? 7.206 -31.476 -12.831 1.00 82.88 81 PHE A O 1
ATOM 634 N N . SER A 1 82 ? 5.642 -31.583 -11.242 1.00 83.81 82 SER A N 1
ATOM 635 C CA . SER A 1 82 ? 4.637 -32.210 -12.113 1.00 83.81 82 SER A CA 1
ATOM 636 C C . SER A 1 82 ? 4.265 -31.353 -13.328 1.00 83.81 82 SER A C 1
ATOM 638 O O . SER A 1 82 ? 3.835 -31.898 -14.341 1.00 83.81 82 SER A O 1
ATOM 640 N N . VAL A 1 83 ? 4.460 -30.033 -13.246 1.00 83.25 83 VAL A N 1
ATOM 641 C CA . VAL A 1 83 ? 4.127 -29.074 -14.304 1.00 83.25 83 VAL A CA 1
ATOM 642 C C . VAL A 1 83 ? 5.198 -29.060 -15.392 1.00 83.25 83 VAL A C 1
ATOM 644 O O . VAL A 1 83 ? 4.861 -29.104 -16.572 1.00 83.25 83 VAL A O 1
ATOM 647 N N . PHE A 1 84 ? 6.484 -29.029 -15.025 1.00 85.31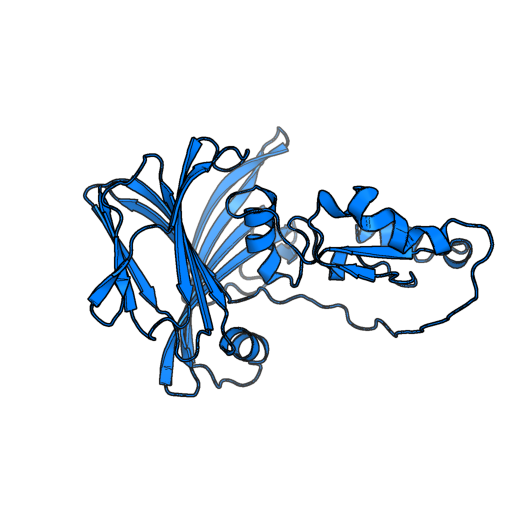 84 PHE A N 1
ATOM 648 C CA . PHE A 1 84 ? 7.571 -28.978 -16.011 1.00 85.31 84 PHE A CA 1
ATOM 649 C C . PHE A 1 84 ? 8.187 -30.343 -16.340 1.00 85.31 84 PHE A C 1
ATOM 651 O O . PHE A 1 84 ? 8.907 -30.446 -17.331 1.00 85.31 84 PHE A O 1
ATOM 658 N N . LYS A 1 85 ? 7.885 -31.406 -15.579 1.00 84.94 85 LYS A N 1
ATOM 659 C CA . LYS A 1 85 ? 8.387 -32.769 -15.828 1.00 84.94 85 LYS A CA 1
ATOM 660 C C . LYS A 1 85 ? 8.258 -33.205 -17.298 1.00 84.94 85 LYS A C 1
ATOM 662 O O . LYS A 1 85 ? 9.260 -33.691 -17.824 1.00 84.94 85 LYS A O 1
ATOM 667 N N . PRO A 1 86 ? 7.121 -32.994 -18.000 1.00 83.44 86 PRO A N 1
ATOM 668 C CA . PRO A 1 86 ? 6.995 -33.380 -19.409 1.00 83.44 86 PRO A CA 1
ATOM 669 C C . PRO A 1 86 ? 7.996 -32.675 -20.334 1.00 83.44 86 PRO A C 1
ATOM 671 O O . PRO A 1 86 ? 8.360 -33.218 -21.365 1.00 83.44 86 PRO A O 1
ATOM 674 N N . TYR A 1 87 ? 8.464 -31.484 -19.958 1.00 80.81 87 TYR A N 1
ATOM 675 C CA . TYR A 1 87 ? 9.413 -30.671 -20.724 1.00 80.81 87 TYR A CA 1
ATOM 676 C C . TYR A 1 87 ? 10.874 -31.045 -20.447 1.00 80.81 87 TYR A C 1
ATOM 678 O O . TYR A 1 87 ? 11.769 -30.651 -21.187 1.00 80.81 87 TYR A O 1
ATOM 686 N N . THR A 1 88 ? 11.119 -31.813 -19.382 1.00 76.25 88 THR A N 1
ATOM 687 C CA . THR A 1 88 ? 12.450 -32.308 -18.993 1.00 76.25 88 THR A CA 1
ATOM 688 C C . THR A 1 88 ? 12.684 -33.776 -19.348 1.00 76.25 88 THR A C 1
ATOM 690 O O . THR A 1 88 ? 13.805 -34.259 -19.214 1.00 76.25 88 THR A O 1
ATOM 693 N N . MET A 1 89 ? 11.644 -34.497 -19.780 1.00 70.25 89 MET A N 1
ATOM 694 C CA . MET A 1 89 ? 11.739 -35.897 -20.199 1.00 70.25 89 MET A CA 1
ATOM 695 C C . MET A 1 89 ? 11.725 -35.988 -21.728 1.00 70.25 89 MET A C 1
ATOM 697 O O . MET A 1 89 ? 11.076 -35.193 -22.398 1.00 70.25 89 MET A O 1
ATOM 701 N N . SER A 1 90 ? 12.485 -36.938 -22.271 1.00 52.31 90 SER A N 1
ATOM 702 C CA . SER A 1 90 ? 12.953 -36.999 -23.665 1.00 52.31 90 SER A CA 1
ATOM 703 C C . SER A 1 90 ? 11.887 -37.153 -24.761 1.00 52.31 90 SER A C 1
ATOM 705 O O . SER A 1 90 ? 12.247 -37.290 -25.925 1.00 52.31 90 SER A O 1
ATOM 707 N N . GLU A 1 91 ? 10.598 -37.083 -24.437 1.00 48.72 91 GLU A N 1
ATOM 708 C CA . GLU A 1 91 ? 9.508 -37.116 -25.411 1.00 48.72 91 GLU A CA 1
ATOM 709 C C . GLU A 1 91 ? 8.565 -35.934 -25.173 1.00 48.72 91 GLU A C 1
ATOM 711 O O . GLU A 1 91 ? 7.639 -35.997 -24.366 1.00 48.72 91 GLU A O 1
ATOM 716 N N . GLN A 1 92 ? 8.802 -34.834 -25.889 1.00 51.56 92 GLN A N 1
ATOM 717 C CA . GLN A 1 92 ? 7.822 -33.758 -26.002 1.00 51.56 92 GLN A CA 1
ATOM 718 C C . GLN A 1 92 ? 7.128 -33.790 -27.367 1.00 51.56 92 GLN A C 1
ATOM 720 O O . GLN A 1 92 ? 7.810 -33.665 -28.389 1.00 51.56 92 GLN A O 1
ATOM 725 N N . PRO A 1 93 ? 5.783 -33.829 -27.406 1.00 42.12 93 PRO A N 1
ATOM 726 C CA . PRO A 1 93 ? 5.031 -33.417 -28.576 1.00 42.12 93 PRO A CA 1
ATOM 727 C C . PRO A 1 93 ? 5.137 -31.897 -28.737 1.00 42.12 93 PRO A C 1
ATOM 729 O O . PRO A 1 93 ? 5.002 -31.130 -27.782 1.00 42.12 93 PRO A O 1
ATOM 732 N N . ALA A 1 94 ? 5.389 -31.462 -29.968 1.00 40.62 94 ALA A N 1
ATOM 733 C CA . ALA A 1 94 ? 5.407 -30.059 -30.337 1.00 40.62 94 ALA A CA 1
ATOM 734 C C . ALA A 1 94 ? 3.983 -29.488 -30.282 1.00 40.62 94 ALA A C 1
ATOM 736 O O . ALA A 1 94 ? 3.138 -29.852 -31.095 1.00 40.62 94 ALA A O 1
ATOM 737 N N . VAL A 1 95 ? 3.729 -28.562 -29.359 1.00 35.78 95 VAL A N 1
ATOM 738 C CA . VAL A 1 95 ? 2.566 -27.674 -29.443 1.00 35.78 95 VAL A CA 1
ATOM 739 C C . VAL A 1 95 ? 3.100 -26.253 -29.509 1.00 35.78 95 VAL A C 1
ATOM 741 O O . VAL A 1 95 ? 3.563 -25.690 -28.519 1.00 35.78 95 VAL A O 1
ATOM 744 N N . ALA A 1 96 ? 3.117 -25.717 -30.725 1.00 36.88 96 ALA A N 1
ATOM 745 C CA . ALA A 1 96 ? 3.420 -24.324 -30.986 1.00 36.88 96 ALA A CA 1
ATOM 746 C C . ALA A 1 96 ? 2.174 -23.495 -30.655 1.00 36.88 96 ALA A C 1
ATOM 748 O O . ALA A 1 96 ? 1.180 -23.565 -31.371 1.00 36.88 96 ALA A O 1
ATOM 749 N N . SER A 1 97 ? 2.243 -22.703 -29.588 1.00 31.30 97 SER A N 1
ATOM 750 C CA . SER A 1 97 ? 1.317 -21.591 -29.375 1.00 31.30 97 SER A CA 1
ATOM 751 C C . SER A 1 97 ? 2.091 -20.298 -29.562 1.00 31.30 97 SER A C 1
ATOM 753 O O . SER A 1 97 ? 2.776 -19.815 -28.662 1.00 31.30 97 SER A O 1
ATOM 755 N N . SER A 1 98 ? 2.019 -19.777 -30.780 1.00 30.67 98 SER A N 1
ATOM 756 C CA . SER A 1 98 ? 2.526 -18.466 -31.156 1.00 30.67 98 SER A CA 1
ATOM 757 C C . SER A 1 98 ? 1.617 -17.401 -30.545 1.00 30.67 98 SER A C 1
ATOM 759 O O . SER A 1 98 ? 0.468 -17.271 -30.958 1.00 30.67 98 SER A O 1
ATOM 761 N N . PHE A 1 99 ? 2.127 -16.609 -29.605 1.00 32.09 99 PHE A N 1
ATOM 762 C CA . PHE A 1 99 ? 1.512 -15.332 -29.251 1.00 32.09 99 PHE A CA 1
ATOM 763 C C . PHE A 1 99 ? 2.505 -14.211 -29.543 1.00 32.09 99 PHE A C 1
ATOM 765 O O . PHE A 1 99 ? 3.642 -14.219 -29.072 1.00 32.09 99 PHE A O 1
ATOM 772 N N . SER A 1 100 ? 2.062 -13.268 -30.371 1.00 29.31 100 SER A N 1
ATOM 773 C CA . SER A 1 100 ? 2.749 -12.010 -30.635 1.00 29.31 100 SER A CA 1
ATOM 774 C C . SER A 1 100 ? 2.792 -11.192 -29.346 1.00 29.31 100 SER A C 1
ATOM 776 O O . SER A 1 100 ? 1.752 -10.770 -28.848 1.00 29.31 100 SER A O 1
ATOM 778 N N . ALA A 1 101 ? 3.989 -10.980 -28.801 1.00 30.80 101 ALA A N 1
ATOM 779 C CA . ALA A 1 101 ? 4.231 -10.038 -27.716 1.00 30.80 101 ALA A CA 1
ATOM 780 C C . ALA A 1 101 ? 4.872 -8.773 -28.297 1.00 30.80 101 ALA A C 1
ATOM 782 O O . ALA A 1 101 ? 6.064 -8.524 -28.123 1.00 30.80 101 ALA A O 1
ATOM 783 N N . ALA A 1 102 ? 4.076 -7.996 -29.026 1.00 32.06 102 ALA A N 1
ATOM 784 C CA . ALA A 1 102 ? 4.369 -6.596 -29.281 1.00 32.06 102 ALA A CA 1
ATOM 785 C C . ALA A 1 102 ? 3.492 -5.765 -28.346 1.00 32.06 102 ALA A C 1
ATOM 787 O O . ALA A 1 102 ? 2.412 -5.341 -28.724 1.00 32.06 102 ALA A O 1
ATOM 788 N N . GLU A 1 103 ? 3.955 -5.580 -27.114 1.00 27.56 103 GLU A N 1
ATOM 789 C CA . GLU A 1 103 ? 3.619 -4.410 -26.308 1.00 27.56 103 GLU A CA 1
ATOM 790 C C . GLU A 1 103 ? 4.668 -4.295 -25.203 1.00 27.56 103 GLU A C 1
ATOM 792 O O . GLU A 1 103 ? 4.771 -5.115 -24.291 1.00 27.56 103 GLU A O 1
ATOM 797 N N . SER A 1 104 ? 5.518 -3.283 -25.329 1.00 29.88 104 SER A N 1
ATOM 798 C CA . SER A 1 104 ? 6.262 -2.712 -24.218 1.00 29.88 104 SER A CA 1
ATOM 799 C C . SER A 1 104 ? 5.242 -2.132 -23.240 1.00 29.88 104 SER A C 1
ATOM 801 O O . SER A 1 104 ? 4.837 -0.979 -23.372 1.00 29.88 104 SER A O 1
ATOM 803 N N . ILE A 1 105 ? 4.777 -2.963 -22.306 1.00 29.94 105 ILE A N 1
ATOM 804 C CA . ILE A 1 105 ? 3.882 -2.543 -21.231 1.00 29.94 105 ILE A CA 1
ATOM 805 C C . ILE A 1 105 ? 4.725 -1.720 -20.255 1.00 29.94 105 ILE A C 1
ATOM 807 O O . ILE A 1 105 ? 5.411 -2.255 -19.384 1.00 29.94 105 ILE A O 1
ATOM 811 N N . VAL A 1 106 ? 4.703 -0.402 -20.438 1.00 31.91 106 VAL A N 1
ATOM 812 C CA . VAL A 1 106 ? 4.900 0.532 -19.330 1.00 31.91 106 VAL A CA 1
ATOM 813 C C . VAL A 1 106 ? 3.727 0.261 -18.395 1.00 31.91 106 VAL A C 1
ATOM 815 O O . VAL A 1 106 ? 2.583 0.576 -18.717 1.00 31.91 106 VAL A O 1
ATOM 818 N N . THR A 1 107 ? 3.980 -0.479 -17.318 1.00 39.41 107 THR A N 1
ATOM 819 C CA . THR A 1 107 ? 2.920 -0.866 -16.384 1.00 39.41 107 THR A CA 1
ATOM 820 C C . THR A 1 107 ? 2.678 0.329 -15.476 1.00 39.41 107 THR A C 1
ATOM 822 O O . THR A 1 107 ? 3.493 0.604 -14.601 1.00 39.41 107 THR A O 1
ATOM 825 N N . GLU A 1 108 ? 1.609 1.077 -15.748 1.00 46.19 108 GLU A N 1
ATOM 826 C CA . GLU A 1 108 ? 1.126 2.140 -14.863 1.00 46.19 108 GLU A CA 1
ATOM 827 C C . GLU A 1 108 ? 0.875 1.563 -13.457 1.00 46.19 108 GLU A C 1
ATOM 829 O O . GLU A 1 108 ? 0.310 0.467 -13.355 1.00 46.19 108 GLU A O 1
ATOM 834 N N . PRO A 1 109 ? 1.272 2.267 -12.384 1.00 49.91 109 PRO A N 1
ATOM 835 C CA . PRO A 1 109 ? 1.122 1.774 -11.020 1.00 49.91 109 PRO A CA 1
ATOM 836 C C . PRO A 1 109 ? -0.362 1.581 -10.633 1.00 49.91 109 PRO A C 1
ATOM 838 O O . PRO A 1 109 ? -1.159 2.504 -10.805 1.00 49.91 109 PRO A O 1
ATOM 841 N N . ASP A 1 110 ? -0.746 0.420 -10.068 1.00 56.78 110 ASP A N 1
ATOM 842 C CA . ASP A 1 110 ? -2.067 0.225 -9.434 1.00 56.78 110 ASP A CA 1
ATOM 843 C C . ASP A 1 110 ? -2.374 1.312 -8.424 1.00 56.78 110 ASP A C 1
ATOM 845 O O . ASP A 1 110 ? -1.555 1.759 -7.617 1.00 56.78 110 ASP A O 1
ATOM 849 N N . THR A 1 111 ? -3.661 1.604 -8.421 1.00 68.69 111 THR A N 1
ATOM 850 C CA . THR A 1 111 ? -4.347 2.488 -7.513 1.00 68.69 111 THR A CA 1
ATOM 851 C C . THR A 1 111 ? -5.263 1.679 -6.606 1.00 68.69 111 THR A C 1
ATOM 853 O O . THR A 1 111 ? -6.386 2.102 -6.433 1.00 68.69 111 THR A O 1
ATOM 856 N N . ASN A 1 112 ? -4.869 0.524 -6.066 1.00 76.44 112 ASN A N 1
ATOM 857 C CA . ASN A 1 112 ? -5.750 -0.344 -5.255 1.00 76.44 112 ASN A CA 1
ATOM 858 C C . ASN A 1 112 ? -5.464 -0.271 -3.744 1.00 76.44 112 ASN A C 1
ATOM 860 O O . ASN A 1 112 ? -5.924 -1.102 -2.961 1.00 76.44 112 ASN A O 1
ATOM 864 N N . GLN A 1 113 ? -4.656 0.697 -3.316 1.00 84.38 113 GLN A N 1
ATOM 865 C CA . GLN A 1 113 ? -4.228 0.801 -1.927 1.00 84.38 113 GLN A CA 1
ATOM 866 C C . GLN A 1 113 ? -4.343 2.218 -1.383 1.00 84.38 113 GLN A C 1
ATOM 868 O O . GLN A 1 113 ? -4.335 3.196 -2.129 1.00 84.38 113 GLN A O 1
ATOM 873 N N . ILE A 1 114 ? -4.392 2.315 -0.060 1.00 92.44 114 ILE A N 1
ATOM 874 C CA . ILE A 1 114 ? -4.237 3.548 0.707 1.00 92.44 114 ILE A CA 1
ATOM 875 C C . ILE A 1 114 ? -3.109 3.313 1.705 1.00 92.44 114 ILE A C 1
ATOM 877 O O . ILE A 1 114 ? -3.133 2.335 2.453 1.00 92.44 114 ILE A O 1
ATOM 881 N N . VAL A 1 115 ? -2.126 4.211 1.732 1.00 91.12 115 VAL A N 1
ATOM 882 C CA . VAL A 1 115 ? -0.993 4.131 2.658 1.00 91.12 115 VAL A CA 1
ATOM 883 C C . VAL A 1 115 ? -0.899 5.427 3.448 1.00 91.12 115 VAL A C 1
ATOM 885 O O . VAL A 1 115 ? -0.760 6.509 2.882 1.00 91.12 115 VAL A O 1
ATOM 888 N N . LYS A 1 116 ? -0.955 5.314 4.775 1.00 94.25 116 LYS A N 1
ATOM 889 C CA . LYS A 1 116 ? -0.771 6.422 5.721 1.00 94.25 116 LYS A CA 1
ATOM 890 C C . LYS A 1 116 ? 0.216 6.016 6.798 1.00 94.25 116 LYS A C 1
ATOM 892 O O . LYS A 1 116 ? 0.417 4.836 7.057 1.00 94.25 116 LYS A O 1
ATOM 897 N N . GLY A 1 117 ? 0.831 6.981 7.455 1.00 92.88 117 GLY A N 1
ATOM 898 C CA . GLY A 1 117 ? 1.770 6.689 8.524 1.00 92.88 117 GLY A CA 1
ATOM 899 C C . GLY A 1 117 ? 2.310 7.951 9.159 1.00 92.88 117 GLY A C 1
ATOM 900 O O . GLY A 1 117 ? 2.165 9.054 8.628 1.00 92.88 117 GLY A O 1
ATOM 901 N N . GLY A 1 118 ? 2.958 7.775 10.300 1.00 91.88 118 GLY A N 1
ATOM 902 C CA . GLY A 1 118 ? 3.538 8.872 11.053 1.00 91.88 118 GLY A CA 1
ATOM 903 C C . GLY A 1 118 ? 3.718 8.515 12.517 1.00 91.88 118 GLY A C 1
ATOM 904 O O . GLY A 1 118 ? 3.674 7.350 12.905 1.00 91.88 118 GLY A O 1
ATOM 905 N N . GLN A 1 119 ? 3.920 9.539 13.338 1.00 94.31 119 GLN A N 1
ATOM 906 C CA . GLN A 1 119 ? 4.029 9.410 14.784 1.00 94.31 119 GLN A CA 1
ATOM 907 C C . GLN A 1 119 ? 2.901 10.201 15.440 1.00 94.31 119 GLN A C 1
ATOM 909 O O . GLN A 1 119 ? 2.831 11.420 15.303 1.00 94.31 119 GLN A O 1
ATOM 914 N N . ALA A 1 120 ? 2.025 9.506 16.162 1.00 92.25 120 ALA A N 1
ATOM 915 C CA . ALA A 1 120 ? 0.972 10.129 16.948 1.00 92.25 120 ALA A CA 1
ATOM 916 C C . ALA A 1 120 ? 1.403 10.232 18.413 1.00 92.25 120 ALA A C 1
ATOM 918 O O . ALA A 1 120 ? 1.569 9.217 19.087 1.00 92.25 120 ALA A O 1
ATOM 919 N N . GLU A 1 121 ? 1.558 11.456 18.918 1.00 91.50 121 GLU A N 1
ATOM 920 C CA . GLU A 1 121 ? 2.057 11.700 20.280 1.00 91.50 121 GLU A CA 1
ATOM 921 C C . GLU A 1 121 ? 1.017 11.438 21.376 1.00 91.50 121 GLU A C 1
ATOM 923 O O . GLU A 1 121 ? 1.370 11.012 22.473 1.00 91.50 121 GLU A O 1
ATOM 928 N N . LYS A 1 122 ? -0.268 11.693 21.093 1.00 91.81 122 LYS A N 1
ATOM 929 C CA . LYS A 1 122 ? -1.361 11.564 22.074 1.00 91.81 122 LYS A CA 1
ATOM 930 C C . LYS A 1 122 ? -2.215 10.325 21.823 1.00 91.81 122 LYS A C 1
ATOM 932 O O . LYS A 1 122 ? -2.375 9.480 22.700 1.00 91.81 122 LYS A O 1
ATOM 937 N N . ALA A 1 123 ? -2.770 10.230 20.623 1.00 94.38 123 ALA A N 1
ATOM 938 C CA . ALA A 1 123 ? -3.641 9.147 20.200 1.00 94.38 123 ALA A CA 1
ATOM 939 C C . ALA A 1 123 ? -3.637 9.057 18.676 1.00 94.38 123 ALA A C 1
ATOM 941 O O . ALA A 1 123 ? -3.508 10.073 17.993 1.00 94.38 123 ALA A O 1
ATOM 942 N N . ILE A 1 124 ? -3.810 7.846 18.162 1.00 95.38 124 ILE A N 1
ATOM 943 C CA . ILE A 1 124 ? -4.066 7.601 16.747 1.00 95.38 124 ILE A CA 1
ATOM 944 C C . ILE A 1 124 ? -5.490 8.057 16.444 1.00 95.38 124 ILE A C 1
ATOM 946 O O . ILE A 1 124 ? -6.433 7.637 17.119 1.00 95.38 124 ILE A O 1
ATOM 950 N N . GLN A 1 125 ? -5.624 8.916 15.437 1.00 95.06 125 GLN A N 1
ATOM 951 C CA . GLN A 1 125 ? -6.892 9.372 14.876 1.00 95.06 125 GLN A CA 1
ATOM 952 C C . GLN A 1 125 ? -6.727 9.486 13.364 1.00 95.06 125 GLN A C 1
ATOM 954 O O . GLN A 1 125 ? -6.497 10.565 12.828 1.00 95.06 125 GLN A O 1
ATOM 959 N N . GLU A 1 126 ? -6.808 8.346 12.689 1.00 96.25 126 GLU A N 1
ATOM 960 C CA . GLU A 1 126 ? -6.725 8.287 11.234 1.00 96.25 126 GLU A CA 1
ATOM 961 C C . GLU A 1 126 ? -8.094 8.030 10.626 1.00 96.25 126 GLU A C 1
ATOM 963 O O . GLU A 1 126 ? -8.987 7.455 11.250 1.00 96.25 126 GLU A O 1
ATOM 968 N N . SER A 1 127 ? -8.263 8.452 9.380 1.00 96.88 127 SER A N 1
ATOM 969 C CA . SER A 1 127 ? -9.448 8.111 8.599 1.00 96.88 127 SER A CA 1
ATOM 970 C C . SER A 1 127 ? -9.077 7.875 7.150 1.00 96.88 127 SER A C 1
ATOM 972 O O . SER A 1 127 ? -8.090 8.433 6.677 1.00 96.88 127 SER A O 1
ATOM 974 N N . PHE A 1 128 ? -9.851 7.053 6.458 1.00 97.31 128 PHE A N 1
ATOM 975 C CA . PHE A 1 128 ? -9.712 6.799 5.027 1.00 97.31 128 PHE A CA 1
ATOM 976 C C . PHE A 1 128 ? -11.092 6.581 4.409 1.00 97.31 128 PHE A C 1
ATOM 978 O O . PHE A 1 128 ? -12.059 6.312 5.128 1.00 97.31 128 PHE A O 1
ATOM 985 N N . VAL A 1 129 ? -11.194 6.738 3.093 1.00 97.00 129 VAL A N 1
ATOM 986 C CA . VAL A 1 129 ? -12.442 6.517 2.354 1.00 97.00 129 VAL A CA 1
ATOM 987 C C . VAL A 1 129 ? -12.389 5.191 1.602 1.00 97.00 129 VAL A C 1
ATOM 989 O O . VAL A 1 129 ? -11.428 4.937 0.881 1.00 97.00 129 VAL A O 1
ATOM 992 N N . ILE A 1 130 ? -13.434 4.380 1.763 1.00 96.12 130 ILE A N 1
ATOM 993 C CA . ILE A 1 130 ? -13.735 3.239 0.893 1.00 96.12 130 ILE A CA 1
ATOM 994 C C . ILE A 1 130 ? -14.835 3.673 -0.073 1.00 96.12 130 ILE A C 1
ATOM 996 O O . ILE A 1 130 ? -15.817 4.290 0.331 1.00 96.12 130 ILE A O 1
ATOM 1000 N N . GLU A 1 131 ? -14.640 3.404 -1.349 1.00 93.31 131 GLU A N 1
ATOM 1001 C CA . GLU A 1 131 ? -15.557 3.760 -2.425 1.00 93.31 131 GLU A CA 1
ATOM 1002 C C . GLU A 1 131 ? -16.768 2.823 -2.523 1.00 93.31 131 GLU A C 1
ATOM 1004 O O . GLU A 1 131 ? -16.779 1.711 -1.990 1.00 93.31 131 GLU A O 1
ATOM 1009 N N . ASP A 1 132 ? -17.778 3.281 -3.264 1.00 91.75 132 ASP A N 1
ATOM 1010 C CA . ASP A 1 132 ? -18.951 2.480 -3.612 1.00 91.75 132 ASP A CA 1
ATOM 1011 C C . ASP A 1 132 ? -18.571 1.246 -4.435 1.00 91.75 132 ASP A C 1
ATOM 1013 O O . ASP A 1 132 ? -17.785 1.313 -5.379 1.00 91.75 132 ASP A O 1
ATOM 1017 N N . GLY A 1 133 ? -19.180 0.110 -4.100 1.00 88.06 133 GLY A N 1
ATOM 1018 C CA . GLY A 1 133 ? -18.986 -1.142 -4.827 1.00 88.06 133 GLY A CA 1
ATOM 1019 C C . GLY A 1 133 ? -17.687 -1.891 -4.522 1.00 88.06 133 GLY A C 1
ATOM 1020 O O . GLY A 1 133 ? -17.429 -2.891 -5.189 1.00 88.06 133 GLY A O 1
ATOM 1021 N N . ALA A 1 134 ? -16.899 -1.470 -3.525 1.00 89.25 134 ALA A N 1
ATOM 1022 C CA . ALA A 1 134 ? -15.773 -2.266 -3.042 1.00 89.25 134 ALA A CA 1
ATOM 1023 C C . ALA A 1 134 ? -16.256 -3.645 -2.548 1.00 89.25 134 ALA A C 1
ATOM 1025 O O . ALA A 1 134 ? -17.166 -3.757 -1.721 1.00 89.25 134 ALA A O 1
ATOM 1026 N N . GLU A 1 135 ? -15.643 -4.718 -3.048 1.00 85.06 135 GLU A N 1
ATOM 1027 C CA . GLU A 1 135 ? -16.031 -6.090 -2.710 1.00 85.06 135 GLU A CA 1
ATOM 1028 C C . GLU A 1 135 ? -15.471 -6.502 -1.345 1.00 85.06 135 GLU A C 1
ATOM 1030 O O . GLU A 1 135 ? -16.128 -7.190 -0.552 1.00 85.06 135 GLU A O 1
ATOM 1035 N N . SER A 1 136 ? -14.252 -6.053 -1.045 1.00 86.31 136 SER A N 1
ATOM 1036 C CA . SER A 1 136 ? -13.606 -6.238 0.247 1.00 86.31 136 SER A CA 1
ATOM 1037 C C . SER A 1 136 ? -12.473 -5.233 0.454 1.00 86.31 136 SER A C 1
ATOM 1039 O O . SER A 1 136 ? -11.959 -4.644 -0.494 1.00 86.31 136 SER A O 1
ATOM 1041 N N . PHE A 1 137 ? -12.045 -5.059 1.704 1.00 88.06 137 PHE A N 1
ATOM 1042 C CA . PHE A 1 137 ? -10.733 -4.485 1.979 1.00 88.06 137 PHE A CA 1
ATOM 1043 C C . PHE A 1 137 ? -10.028 -5.229 3.110 1.00 88.06 137 PHE A C 1
ATOM 1045 O O . PHE A 1 137 ? -10.643 -5.814 4.010 1.00 88.06 137 PHE A O 1
ATOM 1052 N N . GLN A 1 138 ? -8.702 -5.171 3.076 1.00 88.50 138 GLN A N 1
ATOM 1053 C CA . GLN A 1 138 ? -7.837 -5.649 4.143 1.00 88.50 138 GLN A CA 1
ATOM 1054 C C . GLN A 1 138 ? -6.987 -4.497 4.651 1.00 88.50 138 GLN A C 1
ATOM 1056 O O . GLN A 1 138 ? -6.326 -3.808 3.879 1.00 88.50 138 GLN A O 1
ATOM 1061 N N . MET A 1 139 ? -6.987 -4.302 5.966 1.00 92.94 139 MET A N 1
ATOM 1062 C CA . MET A 1 139 ? -6.211 -3.257 6.618 1.00 92.94 139 MET A CA 1
ATOM 1063 C C . MET A 1 139 ? -5.131 -3.873 7.499 1.00 92.94 139 MET A C 1
ATOM 1065 O O . MET A 1 139 ? -5.413 -4.683 8.383 1.00 92.94 139 MET A O 1
ATOM 1069 N N . ALA A 1 140 ? -3.899 -3.429 7.292 1.00 90.75 140 ALA A N 1
ATOM 1070 C CA . ALA A 1 140 ? -2.761 -3.693 8.146 1.00 90.75 140 ALA A CA 1
ATOM 1071 C C . ALA A 1 140 ? -2.384 -2.416 8.900 1.00 90.75 140 ALA A C 1
ATOM 1073 O O . ALA A 1 140 ? -2.067 -1.397 8.290 1.00 90.75 140 ALA A O 1
ATOM 1074 N N . PHE A 1 141 ? -2.381 -2.480 10.227 1.00 94.56 141 PHE A N 1
ATOM 1075 C CA . PHE A 1 141 ? -1.879 -1.410 11.079 1.00 94.56 141 PHE A CA 1
ATOM 1076 C C . PHE A 1 141 ? -0.635 -1.896 11.821 1.00 94.56 141 PHE A C 1
ATOM 1078 O O . PHE A 1 141 ? -0.723 -2.741 12.720 1.00 94.56 141 PHE A O 1
ATOM 1085 N N . LEU A 1 142 ? 0.524 -1.382 11.419 1.00 93.75 142 LEU A N 1
ATOM 1086 C CA . LEU A 1 142 ? 1.803 -1.660 12.053 1.00 93.75 142 LEU A CA 1
ATOM 1087 C C . LEU A 1 142 ? 2.089 -0.595 13.104 1.00 93.75 142 LEU A C 1
ATOM 1089 O O . LEU A 1 142 ? 1.897 0.589 12.844 1.00 93.75 142 LEU A O 1
ATOM 1093 N N . SER A 1 143 ? 2.603 -1.012 14.254 1.00 95.00 143 SER A N 1
ATOM 1094 C CA . SER A 1 143 ? 3.058 -0.113 15.314 1.00 95.00 143 SER A CA 1
ATOM 1095 C C . SER A 1 143 ? 4.250 -0.686 16.070 1.00 95.00 143 SER A C 1
ATOM 1097 O O . SER A 1 143 ? 4.476 -1.895 16.084 1.00 95.00 143 SER A O 1
ATOM 1099 N N . GLU A 1 144 ? 5.010 0.156 16.764 1.00 92.38 144 GLU A N 1
ATOM 1100 C CA . GLU A 1 144 ? 6.154 -0.285 17.573 1.00 92.38 144 GLU A CA 1
ATOM 1101 C C . GLU A 1 144 ? 5.741 -1.080 18.827 1.00 92.38 144 GLU A C 1
ATOM 1103 O O . GLU A 1 144 ? 6.555 -1.762 19.451 1.00 92.38 144 GLU A O 1
ATOM 1108 N N . ARG A 1 145 ? 4.456 -1.028 19.194 1.00 91.38 145 ARG A N 1
ATOM 1109 C CA . ARG A 1 145 ? 3.878 -1.685 20.374 1.00 91.38 145 ARG A CA 1
ATOM 1110 C C . ARG A 1 145 ? 2.572 -2.403 20.042 1.00 91.38 145 ARG A C 1
ATOM 1112 O O . ARG A 1 145 ? 1.895 -2.049 19.081 1.00 91.38 145 ARG A O 1
ATOM 1119 N N . LYS A 1 146 ? 2.199 -3.393 20.857 1.00 94.25 146 LYS A N 1
ATOM 1120 C CA . LYS A 1 146 ? 0.910 -4.091 20.737 1.00 94.25 146 LYS A CA 1
ATOM 1121 C C . LYS A 1 146 ? -0.218 -3.157 21.171 1.00 94.25 146 LYS A C 1
ATOM 1123 O O . LYS A 1 146 ? -0.166 -2.618 22.274 1.00 94.25 146 LYS A O 1
ATOM 1128 N N . MET A 1 147 ? -1.251 -3.022 20.349 1.00 89.88 147 MET A N 1
ATOM 1129 C CA . MET A 1 147 ? -2.341 -2.071 20.553 1.00 89.88 147 MET A CA 1
ATOM 1130 C C . MET A 1 147 ? -3.636 -2.808 20.894 1.00 89.88 147 MET A C 1
ATOM 1132 O O . MET A 1 147 ? -4.422 -3.164 20.023 1.00 89.88 147 MET A O 1
ATOM 1136 N N . ALA A 1 148 ? -3.877 -3.034 22.187 1.00 83.69 148 ALA A N 1
ATOM 1137 C CA . ALA A 1 148 ? -5.117 -3.670 22.647 1.00 83.69 148 ALA A CA 1
ATOM 1138 C C . ALA A 1 148 ? -6.365 -2.792 22.425 1.00 83.69 148 ALA A C 1
ATOM 1140 O O . ALA A 1 148 ? -7.473 -3.310 22.318 1.00 83.69 148 ALA A O 1
ATOM 1141 N N . SER A 1 149 ? -6.178 -1.471 22.361 1.00 85.06 149 SER A N 1
ATOM 1142 C CA . SER A 1 149 ? -7.222 -0.458 22.180 1.00 85.06 149 SER A CA 1
ATOM 1143 C C . SER A 1 149 ? -7.419 -0.026 20.724 1.00 85.06 149 SER A C 1
ATOM 1145 O O . SER A 1 149 ? -8.186 0.904 20.489 1.00 85.06 149 SER A O 1
ATOM 1147 N N . LEU A 1 150 ? -6.732 -0.653 19.758 1.00 95.00 150 LEU A N 1
ATOM 1148 C CA . LEU A 1 150 ? -6.888 -0.297 18.349 1.00 95.00 150 LEU A CA 1
ATOM 1149 C C . LEU A 1 150 ? -8.285 -0.691 17.867 1.00 95.00 150 LEU A C 1
ATOM 1151 O O . LEU A 1 150 ? -8.661 -1.865 17.915 1.00 95.00 150 LEU A O 1
ATOM 1155 N N . LYS A 1 151 ? -9.032 0.295 17.383 1.00 94.19 151 LYS A N 1
ATOM 1156 C CA . LYS A 1 151 ? -10.386 0.129 16.863 1.00 94.19 151 LYS A CA 1
ATOM 1157 C C . LYS A 1 151 ? -10.463 0.645 15.439 1.00 94.19 151 LYS A C 1
ATOM 1159 O O . LYS A 1 151 ? -9.941 1.720 15.140 1.00 94.19 151 LYS A O 1
ATOM 1164 N N . LEU A 1 152 ? -11.168 -0.105 14.604 1.00 97.81 152 LEU A N 1
ATOM 1165 C CA . LEU A 1 152 ? -11.622 0.335 13.294 1.00 97.81 152 LEU A CA 1
ATOM 1166 C C . LEU A 1 152 ? -13.129 0.581 13.386 1.00 97.81 152 LEU A C 1
ATOM 1168 O O . LEU A 1 152 ? -13.844 -0.272 13.901 1.00 97.81 152 LEU A O 1
ATOM 1172 N N . LYS A 1 153 ? -13.608 1.730 12.922 1.00 98.19 153 LYS A N 1
ATOM 1173 C CA . LYS A 1 153 ? -15.026 2.093 12.935 1.00 98.19 153 LYS A CA 1
ATOM 1174 C C . LYS A 1 153 ? -15.510 2.366 11.513 1.00 98.19 153 LYS A C 1
ATOM 1176 O O . LYS A 1 153 ? -14.865 3.143 10.804 1.00 98.19 153 LYS A O 1
ATOM 1181 N N . GLY A 1 154 ? -16.603 1.713 11.126 1.00 97.06 154 GLY A N 1
ATOM 1182 C CA . GLY A 1 154 ? -17.263 1.889 9.834 1.00 97.06 154 GLY A CA 1
ATOM 1183 C C . GLY A 1 154 ? -18.148 3.142 9.765 1.00 97.06 154 GLY A C 1
ATOM 1184 O O . GLY A 1 154 ? -18.365 3.793 10.797 1.00 97.06 154 GLY A O 1
ATOM 1185 N N . PRO A 1 155 ? -18.646 3.497 8.566 1.00 96.38 155 PRO A N 1
ATOM 1186 C CA . PRO A 1 155 ? -19.562 4.622 8.361 1.00 96.38 155 PRO A CA 1
ATOM 1187 C C . PRO A 1 155 ? -20.884 4.475 9.139 1.00 96.38 155 PRO A C 1
ATOM 1189 O O . PRO A 1 155 ? -21.323 5.441 9.766 1.00 96.38 155 PRO A O 1
ATOM 1192 N N . ASP A 1 156 ? -21.442 3.263 9.205 1.00 93.94 156 ASP A N 1
ATOM 1193 C CA . ASP A 1 156 ? -22.562 2.841 10.066 1.00 93.94 156 ASP A CA 1
ATOM 1194 C C . ASP A 1 156 ? -22.315 3.007 11.577 1.00 93.94 156 ASP A C 1
ATOM 1196 O O . ASP A 1 156 ? -23.227 2.909 12.402 1.00 93.94 156 ASP A O 1
ATOM 1200 N N . GLY A 1 157 ? -21.067 3.258 11.962 1.00 94.56 157 GLY A N 1
ATOM 1201 C CA . GLY A 1 157 ? -20.625 3.367 13.337 1.00 94.56 157 GLY A CA 1
ATOM 1202 C C . GLY A 1 157 ? -20.298 2.035 14.010 1.00 94.56 157 GLY A C 1
ATOM 1203 O O . GLY A 1 157 ? -19.943 2.053 15.194 1.00 94.56 157 GLY A O 1
ATOM 1204 N N . GLN A 1 158 ? -20.356 0.915 13.287 1.00 95.62 158 GLN A N 1
ATOM 1205 C CA . GLN A 1 158 ? -19.948 -0.391 13.783 1.00 95.62 158 GLN A CA 1
ATOM 1206 C C . GLN A 1 158 ? -18.445 -0.405 14.074 1.00 95.62 158 GLN A C 1
ATOM 1208 O O . GLN A 1 158 ? -17.624 0.059 13.281 1.00 95.62 158 GLN A O 1
ATOM 1213 N N . GLU A 1 159 ? -18.076 -0.941 15.237 1.00 96.12 159 GLU A N 1
ATOM 1214 C CA . GLU A 1 159 ? -16.681 -1.121 15.628 1.00 96.12 159 GLU A CA 1
ATOM 1215 C C . GLU A 1 159 ? -16.200 -2.542 15.318 1.00 96.12 159 GLU A C 1
ATOM 1217 O O . GLU A 1 159 ? -16.845 -3.536 15.657 1.00 96.12 159 GLU A O 1
ATOM 1222 N N . TYR A 1 160 ? -15.003 -2.627 14.752 1.00 94.50 160 TYR A N 1
ATOM 1223 C CA . TYR A 1 160 ? -14.328 -3.854 14.370 1.00 94.50 160 TYR A CA 1
ATOM 1224 C C . TYR A 1 160 ? -13.038 -4.009 15.174 1.00 94.50 160 TYR A C 1
ATOM 1226 O O . TYR A 1 160 ? -12.326 -3.041 15.466 1.00 94.50 160 TYR A O 1
ATOM 1234 N N . LYS A 1 161 ? -12.724 -5.258 15.520 1.00 90.94 161 LYS A N 1
ATOM 1235 C CA . LYS A 1 161 ? -11.463 -5.651 16.157 1.00 90.94 161 LYS A CA 1
ATOM 1236 C C . LYS A 1 161 ? -10.552 -6.313 15.133 1.00 90.94 161 LYS A C 1
ATOM 1238 O O . LYS A 1 161 ? -11.025 -6.883 14.152 1.00 90.94 161 LYS A O 1
ATOM 1243 N N . ALA A 1 162 ? -9.251 -6.274 15.397 1.00 91.19 162 ALA A N 1
ATOM 1244 C CA . ALA A 1 162 ? -8.284 -6.963 14.559 1.00 91.19 162 ALA A CA 1
ATOM 1245 C C . ALA A 1 162 ? -8.564 -8.475 14.568 1.00 91.19 162 ALA A C 1
ATOM 1247 O O . ALA A 1 162 ? -8.608 -9.099 15.629 1.00 91.19 162 ALA A O 1
ATOM 1248 N N . ALA A 1 163 ? -8.712 -9.062 13.382 1.00 86.81 163 ALA A N 1
ATOM 1249 C CA . ALA A 1 163 ? -8.835 -10.502 13.180 1.00 86.81 163 ALA A CA 1
ATOM 1250 C C . ALA A 1 163 ? -7.541 -11.238 13.560 1.00 86.81 163 ALA A C 1
ATOM 1252 O O . ALA A 1 163 ? -7.570 -12.389 13.994 1.00 86.81 163 ALA A O 1
ATOM 1253 N N . LYS A 1 164 ? -6.393 -10.565 13.413 1.00 84.88 164 LYS A N 1
ATOM 1254 C CA . LYS A 1 164 ? -5.078 -11.110 13.750 1.00 84.88 164 LYS A CA 1
ATOM 1255 C C . LYS A 1 164 ? -4.180 -10.028 14.333 1.00 84.88 164 LYS A C 1
ATOM 1257 O O . LYS A 1 164 ? -4.151 -8.907 13.830 1.00 84.88 164 LYS A O 1
ATOM 1262 N N . ILE A 1 165 ? -3.433 -10.377 15.378 1.00 90.94 165 ILE A N 1
ATOM 1263 C CA . ILE A 1 165 ? -2.408 -9.518 15.975 1.00 90.94 165 ILE A CA 1
ATOM 1264 C C . ILE A 1 165 ? -1.141 -10.345 16.142 1.00 90.94 165 ILE A C 1
ATOM 1266 O O . ILE A 1 165 ? -1.128 -11.314 16.903 1.00 90.94 165 ILE A O 1
ATOM 1270 N N . GLU A 1 166 ? -0.072 -9.957 15.461 1.00 87.06 166 GLU A N 1
ATOM 1271 C CA . GLU A 1 166 ? 1.202 -10.667 15.521 1.00 87.06 166 GLU A CA 1
ATOM 1272 C C . GLU A 1 166 ? 2.388 -9.714 15.493 1.00 87.06 166 GLU A C 1
ATOM 1274 O O . GLU A 1 166 ? 2.256 -8.537 15.171 1.00 87.06 166 GLU A O 1
ATOM 1279 N N . LYS A 1 167 ? 3.555 -10.225 15.870 1.00 88.56 167 LYS A N 1
ATOM 1280 C CA . LYS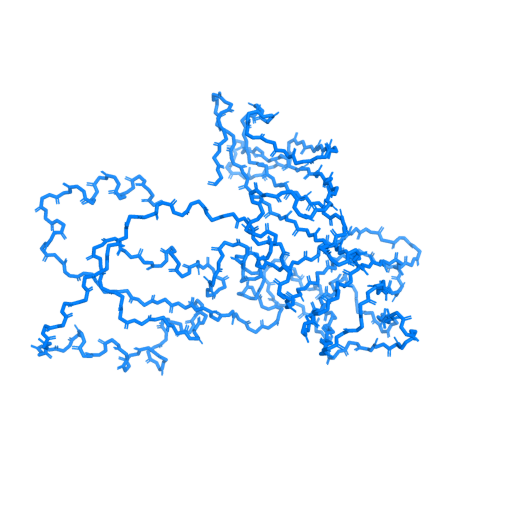 A 1 167 ? 4.807 -9.485 15.774 1.00 88.56 167 LYS A CA 1
ATOM 1281 C C . LYS A 1 167 ? 5.481 -9.860 14.460 1.00 88.56 167 LYS A C 1
ATOM 1283 O O . LYS A 1 167 ? 5.661 -11.053 14.209 1.00 88.56 167 LYS A O 1
ATOM 1288 N N . ASP A 1 168 ? 5.850 -8.869 13.655 1.00 78.44 168 ASP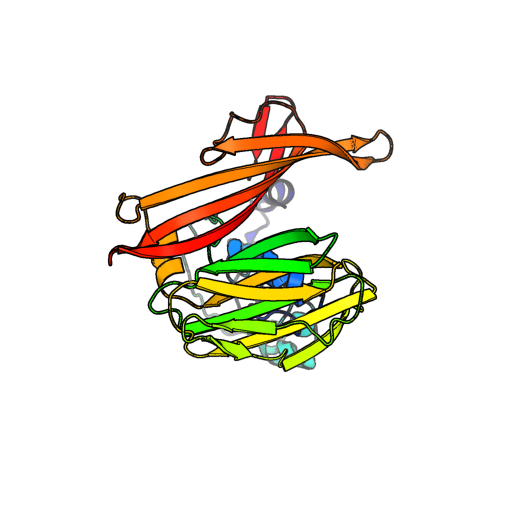 A N 1
ATOM 1289 C CA . ASP A 1 168 ? 6.559 -9.097 12.405 1.00 78.44 168 ASP A CA 1
ATOM 1290 C C . ASP A 1 168 ? 7.914 -9.754 12.687 1.00 78.44 168 ASP A C 1
ATOM 1292 O O . ASP A 1 168 ? 8.696 -9.317 13.542 1.00 78.44 168 ASP A O 1
ATOM 1296 N N . LYS A 1 169 ? 8.153 -10.849 11.970 1.00 77.88 169 LYS A N 1
ATOM 1297 C CA . LYS A 1 169 ? 9.397 -11.623 12.010 1.00 77.88 169 LYS A CA 1
ATOM 1298 C C . LYS A 1 169 ? 10.229 -11.419 10.746 1.00 77.88 169 LYS A C 1
ATOM 1300 O O . LYS A 1 169 ? 11.318 -11.982 10.677 1.00 77.88 169 LYS A O 1
ATOM 1305 N N . GLY A 1 170 ? 9.706 -10.681 9.763 1.00 64.88 170 GLY A N 1
ATOM 1306 C CA . GLY A 1 170 ? 10.431 -10.317 8.558 1.00 64.88 170 GLY A CA 1
ATOM 1307 C C . GLY A 1 170 ? 11.596 -9.377 8.849 1.00 64.88 170 GLY A C 1
ATOM 1308 O O . GLY A 1 170 ? 11.782 -8.902 9.969 1.00 64.88 170 GLY A O 1
ATOM 1309 N N . ASP A 1 171 ? 12.394 -9.115 7.819 1.00 62.53 171 ASP A N 1
ATOM 1310 C CA . ASP A 1 171 ? 13.596 -8.290 7.953 1.00 62.53 171 ASP A CA 1
ATOM 1311 C C . ASP A 1 171 ? 13.306 -6.783 7.867 1.00 62.53 171 ASP A C 1
ATOM 1313 O O . ASP A 1 171 ? 14.068 -5.987 8.408 1.00 62.53 171 ASP A O 1
ATOM 1317 N N . PHE A 1 172 ? 12.198 -6.382 7.231 1.00 65.06 172 PHE A N 1
ATOM 1318 C CA . PHE A 1 172 ? 11.878 -4.969 6.986 1.00 65.06 172 PHE A CA 1
ATOM 1319 C C . PHE A 1 172 ? 11.275 -4.258 8.200 1.00 65.06 172 PHE A C 1
ATOM 1321 O O . PHE A 1 172 ? 11.753 -3.192 8.579 1.00 65.06 172 PHE A O 1
ATOM 1328 N N . PHE A 1 173 ? 10.257 -4.845 8.836 1.00 79.25 173 PHE A N 1
ATOM 1329 C CA . PHE A 1 173 ? 9.590 -4.267 10.008 1.00 79.25 173 PHE A CA 1
ATOM 1330 C C . PHE A 1 173 ? 9.804 -5.123 11.253 1.00 79.25 173 PHE A C 1
ATOM 1332 O O . PHE A 1 173 ? 8.940 -5.201 12.128 1.00 79.25 173 PHE A O 1
ATOM 1339 N N . LYS A 1 174 ? 10.982 -5.751 11.347 1.00 83.56 174 LYS A N 1
ATOM 1340 C CA . LYS A 1 174 ? 11.317 -6.707 12.397 1.00 83.56 174 LYS A CA 1
ATOM 1341 C C . LYS A 1 174 ? 10.953 -6.177 13.780 1.00 83.56 174 LYS A C 1
ATOM 1343 O O . LYS A 1 174 ? 11.540 -5.225 14.290 1.00 83.56 174 LYS A O 1
ATOM 1348 N N . GLY A 1 175 ? 10.020 -6.865 14.424 1.00 86.50 175 GLY A N 1
ATOM 1349 C CA . GLY A 1 175 ? 9.579 -6.560 15.773 1.00 86.50 175 GLY A CA 1
ATOM 1350 C C . GLY A 1 175 ? 8.420 -5.569 15.895 1.00 86.50 175 GLY A C 1
ATOM 1351 O O . GLY A 1 175 ? 7.939 -5.393 17.016 1.00 86.50 175 GLY A O 1
ATOM 1352 N N . ALA A 1 176 ? 7.933 -4.994 14.794 1.00 91.06 176 ALA A N 1
ATOM 1353 C CA . ALA A 1 176 ? 6.678 -4.253 14.776 1.00 91.06 176 ALA A CA 1
ATOM 1354 C C . ALA A 1 176 ? 5.494 -5.182 15.082 1.00 91.06 176 ALA A C 1
ATOM 1356 O O . ALA A 1 176 ? 5.519 -6.375 14.786 1.00 91.06 176 ALA A O 1
ATOM 1357 N N . TRP A 1 177 ? 4.441 -4.638 15.675 1.00 93.50 177 TRP A N 1
ATOM 1358 C CA . TRP A 1 177 ? 3.171 -5.325 15.866 1.00 93.50 177 TRP A CA 1
ATOM 1359 C C . TRP A 1 177 ? 2.240 -5.019 14.706 1.00 93.50 177 TRP A C 1
ATOM 1361 O O . TRP A 1 177 ? 1.941 -3.857 14.456 1.00 93.50 177 TRP A O 1
ATOM 1371 N N . VAL A 1 178 ? 1.755 -6.058 14.037 1.00 91.19 178 VAL A N 1
ATOM 1372 C CA . VAL A 1 178 ? 0.835 -5.971 12.906 1.00 91.19 178 VAL A CA 1
ATOM 1373 C C . VAL A 1 178 ? -0.563 -6.357 13.375 1.00 91.19 178 VAL A C 1
ATOM 1375 O O . VAL A 1 178 ? -0.787 -7.477 13.838 1.00 91.19 178 VAL A O 1
ATOM 1378 N N . HIS A 1 179 ? -1.506 -5.427 13.249 1.00 93.75 179 HIS A N 1
ATOM 1379 C CA . HIS A 1 179 ? -2.924 -5.628 13.534 1.00 93.75 179 HIS A CA 1
ATOM 1380 C C . HIS A 1 179 ? -3.671 -5.697 12.205 1.00 93.75 179 HIS A C 1
ATOM 1382 O O . HIS A 1 179 ? -3.625 -4.757 11.414 1.00 93.75 179 HIS A O 1
ATOM 1388 N N . THR A 1 180 ? -4.327 -6.823 11.949 1.00 89.50 180 THR A N 1
ATOM 1389 C CA . THR A 1 180 ? -4.966 -7.122 10.663 1.00 89.50 180 THR A CA 1
ATOM 1390 C C . THR A 1 180 ? -6.471 -7.069 10.798 1.00 89.50 180 THR A C 1
ATOM 1392 O O . THR A 1 180 ? -7.022 -7.707 11.695 1.00 89.50 180 THR A O 1
ATOM 1395 N N . PHE A 1 181 ? -7.132 -6.383 9.880 1.00 92.25 181 PHE A N 1
ATOM 1396 C CA . PHE A 1 181 ? -8.582 -6.338 9.758 1.00 92.25 181 PHE A CA 1
ATOM 1397 C C . PHE A 1 181 ? -8.951 -6.794 8.352 1.00 92.25 181 PHE A C 1
ATOM 1399 O O . PHE A 1 181 ? -8.271 -6.446 7.388 1.00 92.25 181 PHE A O 1
ATOM 1406 N N . VAL A 1 182 ? -10.011 -7.585 8.247 1.00 89.25 182 VAL A N 1
ATOM 1407 C CA . VAL A 1 182 ? -10.525 -8.099 6.976 1.00 89.25 182 VAL A CA 1
ATOM 1408 C C . VAL A 1 182 ? -12.012 -7.808 6.963 1.00 89.25 182 VAL A C 1
ATOM 1410 O O . VAL A 1 182 ? -12.733 -8.320 7.819 1.00 89.25 182 VAL A O 1
ATOM 1413 N N . ILE A 1 183 ? -12.446 -6.969 6.028 1.00 92.12 183 ILE A N 1
ATOM 1414 C CA . ILE A 1 183 ? -13.835 -6.541 5.898 1.00 92.12 183 ILE A CA 1
ATOM 1415 C C . ILE A 1 183 ? -14.339 -6.980 4.527 1.00 92.12 183 ILE A C 1
ATOM 1417 O O . ILE A 1 183 ? -13.778 -6.615 3.496 1.00 92.12 183 ILE A O 1
ATOM 1421 N N . THR A 1 184 ? -15.395 -7.785 4.519 1.00 92.31 184 THR A N 1
ATOM 1422 C CA . THR A 1 184 ? -16.083 -8.224 3.301 1.00 92.31 184 THR A CA 1
ATOM 1423 C C . THR A 1 184 ? -17.329 -7.383 3.097 1.00 92.31 184 THR A C 1
ATOM 1425 O O . THR A 1 184 ? -18.080 -7.216 4.057 1.00 92.31 184 THR A O 1
ATOM 1428 N N . LYS A 1 185 ? -17.582 -6.931 1.864 1.00 92.75 185 LYS A N 1
ATOM 1429 C CA . LYS A 1 185 ? -18.698 -6.034 1.524 1.00 92.75 185 LYS A CA 1
ATOM 1430 C C . LYS A 1 185 ? -18.744 -4.799 2.438 1.00 92.75 185 LYS A C 1
ATOM 1432 O O . LYS A 1 185 ? -19.728 -4.613 3.155 1.00 92.75 185 LYS A O 1
ATOM 1437 N N . PRO A 1 186 ? -17.652 -4.017 2.491 1.00 95.38 186 PRO A N 1
ATOM 1438 C CA . PRO A 1 186 ? -17.608 -2.803 3.291 1.00 95.38 186 PRO A CA 1
ATOM 1439 C C . PRO A 1 186 ? -18.679 -1.806 2.839 1.00 95.38 186 PRO A C 1
ATOM 1441 O O . PRO A 1 186 ? -18.992 -1.711 1.655 1.00 95.38 186 PRO A O 1
ATOM 1444 N N . GLU A 1 187 ? -19.205 -1.033 3.783 1.00 95.81 187 GLU A N 1
ATOM 1445 C CA . GLU A 1 187 ? -19.988 0.156 3.453 1.00 95.81 187 GLU A CA 1
ATOM 1446 C C . GLU A 1 187 ? -19.080 1.244 2.861 1.00 95.81 187 GLU A C 1
ATOM 1448 O O . GLU A 1 187 ? -17.944 1.447 3.324 1.00 95.81 187 GLU A O 1
ATOM 1453 N N . ASP A 1 188 ? -19.593 1.949 1.851 1.00 95.00 188 ASP A N 1
ATOM 1454 C CA . ASP A 1 188 ? -18.914 3.088 1.252 1.00 95.00 188 ASP A CA 1
ATOM 1455 C C . ASP A 1 188 ? -18.881 4.286 2.205 1.00 95.00 188 ASP A C 1
ATOM 1457 O O . ASP A 1 188 ? -19.798 4.548 2.981 1.00 95.00 188 ASP A O 1
ATOM 1461 N N . GLY A 1 189 ? -17.799 5.051 2.141 1.00 95.88 189 GLY A N 1
ATOM 1462 C CA . GLY A 1 189 ? -17.616 6.259 2.927 1.00 95.88 189 GLY A CA 1
ATOM 1463 C C . GLY A 1 189 ? -16.427 6.194 3.874 1.00 95.88 189 GLY A C 1
ATOM 1464 O O . GLY A 1 189 ? -15.416 5.538 3.623 1.00 95.88 189 GLY A O 1
ATOM 1465 N N . ARG A 1 190 ? -16.505 6.993 4.943 1.00 97.62 190 ARG A N 1
ATOM 1466 C CA . ARG A 1 190 ? -15.361 7.275 5.813 1.00 97.62 190 ARG A CA 1
ATOM 1467 C C . ARG A 1 190 ? -15.241 6.250 6.933 1.00 97.62 190 ARG A C 1
ATOM 1469 O O . ARG A 1 190 ? -16.060 6.223 7.846 1.00 97.62 190 ARG A O 1
ATOM 1476 N N . TRP A 1 191 ? -14.129 5.532 6.921 1.00 98.31 191 TRP A N 1
ATOM 1477 C CA . TRP A 1 191 ? -13.692 4.643 7.987 1.00 98.31 191 TRP A CA 1
ATOM 1478 C C . TRP A 1 191 ? -12.718 5.367 8.919 1.00 98.31 191 TRP A C 1
ATOM 1480 O O . TRP A 1 191 ? -11.967 6.247 8.490 1.00 98.31 191 TRP A O 1
ATOM 1490 N N . GLN A 1 192 ? -12.736 5.023 10.208 1.00 98.12 192 GLN A N 1
ATOM 1491 C CA . GLN A 1 192 ? -11.910 5.665 11.236 1.00 98.12 192 GLN A CA 1
ATOM 1492 C C . GLN A 1 192 ? -11.077 4.640 12.001 1.00 98.12 192 GLN A C 1
ATOM 1494 O O . GLN A 1 192 ? -11.596 3.624 12.459 1.00 98.12 192 GLN A O 1
ATOM 1499 N N . VAL A 1 193 ? -9.794 4.937 12.198 1.00 97.44 193 VAL A N 1
ATOM 1500 C CA . VAL A 1 193 ? -8.873 4.144 13.017 1.00 97.44 193 VAL A CA 1
ATOM 1501 C C . VAL A 1 193 ? -8.506 4.952 14.250 1.00 97.44 193 VAL A C 1
ATOM 1503 O O . VAL A 1 193 ? -7.984 6.063 14.149 1.00 97.44 193 VAL A O 1
ATOM 1506 N N . THR A 1 194 ? -8.763 4.384 15.425 1.00 96.38 194 THR A N 1
ATOM 1507 C CA . THR A 1 194 ? -8.449 5.023 16.707 1.00 96.38 194 THR A CA 1
ATOM 1508 C C . THR A 1 194 ? -7.631 4.104 17.597 1.00 96.38 194 THR A C 1
ATOM 1510 O O . THR A 1 194 ? -7.802 2.886 17.586 1.00 96.38 194 THR A O 1
ATOM 1513 N N . GLY A 1 195 ? -6.717 4.685 18.369 1.00 94.31 195 GLY A N 1
ATOM 1514 C CA . GLY A 1 195 ? -5.840 3.935 19.264 1.00 94.31 195 GLY A CA 1
ATOM 1515 C C . GLY A 1 195 ? -4.970 4.846 20.124 1.00 94.31 195 GLY A C 1
ATOM 1516 O O . GLY A 1 195 ? -5.012 6.069 20.011 1.00 94.31 195 GLY A O 1
ATOM 1517 N N . SER A 1 196 ? -4.171 4.253 21.006 1.00 93.75 196 SER A N 1
ATOM 1518 C CA . SER A 1 196 ? -3.188 4.983 21.822 1.00 93.75 196 SER A CA 1
ATOM 1519 C C . SER A 1 196 ? -2.042 5.568 20.976 1.00 93.75 196 SER A C 1
ATOM 1521 O O . SER A 1 196 ? -1.871 5.194 19.822 1.00 93.75 196 SER A O 1
ATOM 1523 N N . ALA A 1 197 ? -1.246 6.479 21.540 1.00 94.00 197 ALA A N 1
ATOM 1524 C CA . ALA A 1 197 ? -0.047 7.022 20.894 1.00 94.00 197 ALA A CA 1
ATOM 1525 C C . ALA A 1 197 ? 0.908 5.925 20.381 1.00 94.00 197 ALA A C 1
ATOM 1527 O O . ALA A 1 197 ? 1.240 4.995 21.127 1.00 94.00 197 ALA A O 1
ATOM 1528 N N . ALA A 1 198 ? 1.355 6.054 19.130 1.00 94.06 198 ALA A N 1
ATOM 1529 C CA . ALA A 1 198 ? 2.289 5.138 18.478 1.00 94.06 198 ALA A CA 1
ATOM 1530 C C . ALA A 1 198 ? 2.922 5.780 17.232 1.00 94.06 198 ALA A C 1
ATOM 1532 O O . ALA A 1 198 ? 2.328 6.661 16.600 1.00 94.06 198 ALA A O 1
ATOM 1533 N N . ALA A 1 199 ? 4.104 5.297 16.852 1.00 94.88 199 ALA A N 1
ATOM 1534 C CA . ALA A 1 199 ? 4.563 5.391 15.475 1.00 94.88 199 ALA A CA 1
ATOM 1535 C C . ALA A 1 199 ? 3.882 4.279 14.676 1.00 94.88 199 ALA A C 1
ATOM 1537 O O . ALA A 1 199 ? 3.798 3.139 15.132 1.00 94.88 199 ALA A O 1
ATOM 1538 N N . TYR A 1 200 ? 3.356 4.600 13.502 1.00 95.25 200 TYR A N 1
ATOM 1539 C CA . TYR A 1 200 ? 2.523 3.652 12.786 1.00 95.25 200 TYR A CA 1
ATOM 1540 C C . TYR A 1 200 ? 2.665 3.738 11.273 1.00 95.25 200 TYR A C 1
ATOM 1542 O O . TYR A 1 200 ? 3.027 4.770 10.703 1.00 95.25 200 TYR A O 1
ATOM 1550 N N . LEU A 1 201 ? 2.328 2.618 10.642 1.00 93.94 201 LEU A N 1
ATOM 1551 C CA . LEU A 1 201 ? 2.085 2.493 9.214 1.00 93.94 201 LEU A CA 1
ATOM 1552 C C . LEU A 1 201 ? 0.725 1.814 9.045 1.00 93.94 201 LEU A C 1
ATOM 1554 O O . LEU A 1 201 ? 0.507 0.702 9.522 1.00 93.94 201 LEU A O 1
ATOM 1558 N N . LEU A 1 202 ? -0.188 2.508 8.385 1.00 94.69 202 LEU A N 1
ATOM 1559 C CA . LEU A 1 202 ? -1.507 2.041 8.001 1.00 94.69 202 LEU A CA 1
ATOM 1560 C C . LEU A 1 202 ? -1.481 1.731 6.508 1.00 94.69 202 LEU A C 1
ATOM 1562 O O . LEU A 1 202 ? -1.201 2.612 5.698 1.00 94.69 202 LEU A O 1
ATOM 1566 N N . VAL A 1 203 ? -1.818 0.497 6.153 1.00 91.62 203 VAL A N 1
ATOM 1567 C CA . VAL A 1 203 ? -1.991 0.094 4.761 1.00 91.62 203 VAL A CA 1
ATOM 1568 C C . VAL A 1 203 ? -3.353 -0.548 4.587 1.00 91.62 203 VAL A C 1
ATOM 1570 O O . VAL A 1 203 ? -3.692 -1.482 5.309 1.00 91.62 203 VAL A O 1
ATOM 1573 N N . VAL A 1 204 ? -4.123 -0.053 3.628 1.00 92.56 204 VAL A N 1
ATOM 1574 C CA . VAL A 1 204 ? -5.418 -0.605 3.235 1.00 92.56 204 VAL A CA 1
ATOM 1575 C C . VAL A 1 204 ? -5.280 -1.091 1.801 1.00 92.56 204 VAL A C 1
ATOM 1577 O O . VAL A 1 204 ? -5.008 -0.283 0.922 1.00 92.56 204 VAL A O 1
ATOM 1580 N N . GLY A 1 205 ? -5.426 -2.393 1.574 1.00 85.38 205 GLY A N 1
ATOM 1581 C CA . GLY A 1 205 ? -5.595 -2.964 0.239 1.00 85.38 205 GLY A CA 1
ATOM 1582 C C . GLY A 1 205 ? -7.082 -3.134 -0.041 1.00 85.38 205 GLY A C 1
ATOM 1583 O O . GLY A 1 205 ? -7.792 -3.710 0.788 1.00 85.38 205 GLY A O 1
ATOM 1584 N N . ILE A 1 206 ? -7.545 -2.611 -1.169 1.00 83.62 206 ILE A N 1
ATOM 1585 C CA . ILE A 1 206 ? -8.953 -2.563 -1.553 1.00 83.62 206 ILE A CA 1
ATOM 1586 C C . ILE A 1 206 ? -9.139 -3.458 -2.775 1.00 83.62 206 ILE A C 1
ATOM 1588 O O . ILE A 1 206 ? -8.309 -3.455 -3.680 1.00 83.62 206 ILE A O 1
ATOM 1592 N N . ASP A 1 207 ? -10.209 -4.243 -2.770 1.00 80.81 207 ASP A N 1
ATOM 1593 C CA . ASP A 1 207 ? -10.652 -5.023 -3.919 1.00 80.81 207 ASP A CA 1
ATOM 1594 C C . ASP A 1 207 ? -11.906 -4.363 -4.488 1.00 80.81 207 ASP A C 1
ATOM 1596 O O . ASP A 1 207 ? -12.949 -4.326 -3.823 1.00 80.81 207 ASP A O 1
ATOM 1600 N N . SER A 1 208 ? -11.778 -3.752 -5.666 1.00 81.12 208 SER A N 1
ATOM 1601 C CA . SER A 1 208 ? -12.817 -2.890 -6.215 1.00 81.12 208 SER A CA 1
ATOM 1602 C C . SER A 1 208 ? -12.771 -2.774 -7.736 1.00 81.12 208 SER A C 1
ATOM 1604 O O . SER A 1 208 ? -11.693 -2.657 -8.329 1.00 81.12 208 SER A O 1
ATOM 1606 N N . PRO A 1 209 ? -13.939 -2.701 -8.401 1.00 76.12 209 PRO A N 1
ATOM 1607 C CA . PRO A 1 209 ? -14.003 -2.456 -9.838 1.00 76.12 209 PRO A CA 1
ATOM 1608 C C . PRO A 1 209 ? -13.433 -1.084 -10.248 1.00 76.12 209 PRO A C 1
ATOM 1610 O O . PRO A 1 209 ? -13.014 -0.932 -11.400 1.00 76.12 209 PRO A O 1
ATOM 1613 N N . LEU A 1 210 ? -13.360 -0.111 -9.324 1.00 77.94 210 LEU A N 1
ATOM 1614 C CA . LEU A 1 210 ? -12.824 1.233 -9.585 1.00 77.94 210 LEU A CA 1
ATOM 1615 C C . LEU A 1 210 ? -11.352 1.201 -10.035 1.00 77.94 210 LEU A C 1
ATOM 1617 O O . LEU A 1 210 ? -10.923 2.056 -10.811 1.00 77.94 210 LEU A O 1
ATOM 1621 N N . ASP A 1 211 ? -10.586 0.188 -9.625 1.00 66.94 211 ASP A N 1
ATOM 1622 C CA . ASP A 1 211 ? -9.178 0.038 -10.011 1.00 66.94 211 ASP A CA 1
ATOM 1623 C C . ASP A 1 211 ? -9.026 -0.106 -11.536 1.00 66.94 211 ASP A C 1
ATOM 1625 O O . ASP A 1 211 ? -8.092 0.417 -12.150 1.00 66.94 211 ASP A O 1
ATOM 1629 N N . GLY A 1 212 ? -9.991 -0.769 -12.180 1.00 61.59 212 GLY A N 1
ATOM 1630 C CA . GLY A 1 212 ? -10.049 -0.884 -13.633 1.00 61.59 212 GLY A CA 1
ATOM 1631 C C . GLY A 1 212 ? -10.420 0.424 -14.335 1.00 61.59 212 GLY A C 1
ATOM 1632 O O . GLY A 1 212 ? -9.978 0.644 -15.463 1.00 61.59 212 GLY A O 1
ATOM 1633 N N . GLU A 1 213 ? -11.213 1.288 -13.699 1.00 67.62 213 GLU A N 1
ATOM 1634 C CA . GLU A 1 213 ? -11.621 2.588 -14.247 1.00 67.62 213 GLU A CA 1
ATOM 1635 C C . GLU A 1 213 ? -10.477 3.602 -14.174 1.00 67.62 213 GLU A C 1
ATOM 1637 O O . GLU A 1 213 ? -10.151 4.230 -15.182 1.00 67.62 213 GLU A O 1
ATOM 1642 N N . LEU A 1 214 ? -9.787 3.675 -13.029 1.00 66.56 214 LEU A N 1
ATOM 1643 C CA . LEU A 1 214 ? -8.633 4.558 -12.826 1.00 66.56 214 LEU A CA 1
ATOM 1644 C C . LEU A 1 214 ? -7.479 4.247 -13.793 1.00 66.56 214 LEU A C 1
ATOM 1646 O O . LEU A 1 214 ? -6.802 5.164 -14.258 1.00 66.56 214 LEU A O 1
ATOM 1650 N N . LYS A 1 215 ? -7.290 2.973 -14.163 1.00 62.94 215 LYS A N 1
ATOM 1651 C CA . LYS A 1 215 ? -6.300 2.547 -15.171 1.00 62.94 215 LYS A CA 1
ATOM 1652 C C . LYS A 1 215 ? -6.681 2.894 -16.611 1.00 62.94 215 LYS A C 1
ATOM 1654 O O . LYS A 1 215 ? -5.806 3.032 -17.464 1.00 62.94 215 LYS A O 1
ATOM 1659 N N . LYS A 1 216 ? -7.978 2.978 -16.916 1.00 56.00 216 LYS A N 1
ATOM 1660 C CA . LYS A 1 216 ? -8.491 3.213 -18.278 1.00 56.00 216 LYS A CA 1
ATOM 1661 C C . LYS A 1 216 ? -8.667 4.692 -18.605 1.00 56.00 216 LYS A C 1
ATOM 1663 O O . LYS A 1 216 ? -8.960 5.009 -19.761 1.00 56.00 216 LYS A O 1
ATOM 1668 N N . ASP A 1 217 ? -8.498 5.589 -17.633 1.00 51.09 217 ASP A N 1
ATOM 1669 C CA . ASP A 1 217 ? -8.877 6.992 -17.773 1.00 51.09 217 ASP A CA 1
ATOM 1670 C C . ASP A 1 217 ? -7.877 7.800 -18.627 1.00 51.09 217 ASP A C 1
ATOM 1672 O O . ASP A 1 217 ? -7.085 8.609 -18.150 1.00 51.09 217 ASP A O 1
ATOM 1676 N N . LYS A 1 218 ? -7.950 7.599 -19.948 1.00 47.22 218 LYS A N 1
ATOM 1677 C CA . LYS A 1 218 ? -7.520 8.582 -20.955 1.00 47.22 218 LYS A CA 1
ATOM 1678 C C . LYS A 1 218 ? -8.562 9.705 -21.130 1.00 47.22 218 LYS A C 1
ATOM 1680 O O . LYS A 1 218 ? -8.334 10.596 -21.942 1.00 47.22 218 LYS A O 1
ATOM 1685 N N . ASN A 1 219 ? -9.699 9.661 -20.418 1.00 41.28 219 ASN A N 1
ATOM 1686 C CA . ASN A 1 219 ? -10.927 10.359 -20.803 1.00 41.28 219 ASN A CA 1
ATOM 1687 C C . ASN A 1 219 ? -11.725 10.948 -19.613 1.00 41.28 219 ASN A C 1
ATOM 1689 O O . ASN A 1 219 ? -12.935 10.773 -19.546 1.00 41.28 219 ASN A O 1
ATOM 1693 N N . GLN A 1 220 ? -11.061 11.692 -18.714 1.00 52.41 220 GLN A N 1
ATOM 1694 C CA . GLN A 1 220 ? -11.627 12.711 -17.797 1.00 52.41 220 GLN A CA 1
ATOM 1695 C C . GLN A 1 220 ? -12.891 12.355 -16.975 1.00 52.41 220 GLN A C 1
ATOM 1697 O O . GLN A 1 220 ? -13.546 13.261 -16.452 1.00 52.41 220 GLN A O 1
ATOM 1702 N N . SER A 1 221 ? -13.269 11.084 -16.838 1.00 56.31 221 SER A N 1
ATOM 1703 C CA . SER A 1 221 ? -14.544 10.723 -16.197 1.00 56.31 221 SER A CA 1
ATOM 1704 C C . SER A 1 221 ? -14.477 10.805 -14.670 1.00 56.31 221 SER A C 1
ATOM 1706 O O . SER A 1 221 ? -15.487 11.085 -14.022 1.00 56.31 221 SER A O 1
ATOM 1708 N N . VAL A 1 222 ? -13.277 10.660 -14.101 1.00 67.69 222 VAL A N 1
ATOM 1709 C CA . VAL A 1 222 ? -13.034 10.730 -12.660 1.00 67.69 222 VAL A CA 1
ATOM 1710 C C . VAL A 1 222 ? -12.451 12.094 -12.284 1.00 67.69 222 VAL A C 1
ATOM 1712 O O . VAL A 1 222 ? -11.373 12.493 -12.733 1.00 67.69 222 VAL A O 1
ATOM 1715 N N . LYS A 1 223 ? -13.142 12.832 -11.405 1.00 79.81 223 LYS A N 1
ATOM 1716 C CA . LYS A 1 223 ? -12.624 14.098 -10.862 1.00 79.81 223 LYS A CA 1
ATOM 1717 C C . LYS A 1 22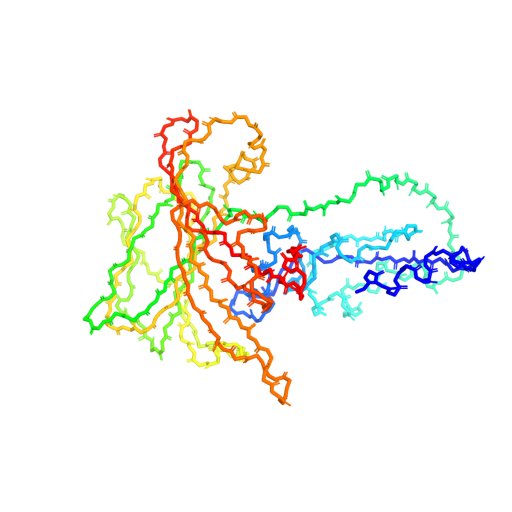3 ? -11.720 13.801 -9.674 1.00 79.81 223 LYS A C 1
ATOM 1719 O O . LYS A 1 223 ? -12.206 13.600 -8.563 1.00 79.81 223 LYS A O 1
ATOM 1724 N N . ALA A 1 224 ? -10.412 13.804 -9.915 1.00 86.69 224 ALA A N 1
ATOM 1725 C CA . ALA A 1 224 ? -9.398 13.509 -8.909 1.00 86.69 224 ALA A CA 1
ATOM 1726 C C . ALA A 1 224 ? -8.479 14.707 -8.621 1.00 86.69 224 ALA A C 1
ATOM 1728 O O . ALA A 1 224 ? -8.069 15.445 -9.517 1.00 86.69 224 ALA A O 1
ATOM 1729 N N . SER A 1 225 ? -8.123 14.855 -7.351 1.00 90.19 225 SER A N 1
ATOM 1730 C CA . SER A 1 225 ? -7.070 15.717 -6.834 1.00 90.19 225 SER A CA 1
ATOM 1731 C C . SER A 1 225 ? -5.877 14.863 -6.423 1.00 90.19 225 SER A C 1
ATOM 1733 O O . SER A 1 225 ? -6.041 13.766 -5.887 1.00 90.19 225 SER A O 1
ATOM 1735 N N . TYR A 1 226 ? -4.678 15.388 -6.653 1.00 92.25 226 TYR A N 1
ATOM 1736 C CA . TYR A 1 226 ? -3.425 14.683 -6.421 1.00 92.25 226 TYR A CA 1
ATOM 1737 C C . TYR A 1 226 ? -2.532 15.498 -5.497 1.00 92.25 226 TYR A C 1
ATOM 1739 O O . TYR A 1 226 ? -2.421 16.720 -5.636 1.00 92.25 226 TYR A O 1
ATOM 1747 N N . LYS A 1 227 ? -1.835 14.821 -4.591 1.00 95.25 227 LYS A N 1
ATOM 1748 C CA . LYS A 1 227 ? -0.794 15.421 -3.762 1.00 95.25 227 LYS A CA 1
ATOM 1749 C C . LYS A 1 227 ? 0.386 14.472 -3.682 1.00 95.25 227 LYS A C 1
ATOM 1751 O O . LYS A 1 227 ? 0.289 13.410 -3.078 1.00 95.25 227 LYS A O 1
ATOM 1756 N N . THR A 1 228 ? 1.504 14.878 -4.266 1.00 95.12 228 THR A N 1
ATOM 1757 C CA . THR A 1 228 ? 2.714 14.058 -4.297 1.00 95.12 228 THR A CA 1
ATOM 1758 C C . THR A 1 228 ? 3.701 14.545 -3.251 1.00 95.12 228 THR A C 1
ATOM 1760 O O . THR A 1 228 ? 3.985 15.739 -3.164 1.00 95.12 228 THR A O 1
ATOM 1763 N N . LYS A 1 229 ? 4.249 13.625 -2.463 1.00 95.88 229 LYS A N 1
ATOM 1764 C CA . LYS A 1 229 ? 5.440 13.830 -1.631 1.00 95.88 229 LYS A CA 1
ATOM 1765 C C . LYS A 1 229 ? 6.560 12.965 -2.182 1.00 95.88 229 LYS A C 1
ATOM 1767 O O . LYS A 1 229 ? 6.286 11.895 -2.715 1.00 95.88 229 LYS A O 1
ATOM 1772 N N . TRP A 1 230 ? 7.803 13.394 -2.030 1.00 94.94 230 TRP A N 1
ATOM 1773 C CA . TRP A 1 230 ? 8.945 12.567 -2.403 1.00 94.94 230 TRP A CA 1
ATOM 1774 C C . TRP A 1 230 ? 10.087 12.669 -1.408 1.00 94.94 230 TRP A C 1
ATOM 1776 O O . TRP A 1 230 ? 10.269 13.695 -0.747 1.00 94.94 230 TRP A O 1
ATOM 1786 N N . ILE A 1 231 ? 10.877 11.600 -1.354 1.00 94.00 231 ILE A N 1
ATOM 1787 C CA . ILE A 1 231 ? 12.169 11.544 -0.673 1.00 94.00 231 ILE A CA 1
ATOM 1788 C C . ILE A 1 231 ? 13.221 11.164 -1.714 1.00 94.00 231 ILE A C 1
ATOM 1790 O O . ILE A 1 231 ? 13.073 10.158 -2.407 1.00 94.00 231 ILE A O 1
ATOM 1794 N N . LYS A 1 232 ? 14.270 11.980 -1.822 1.00 94.38 232 LYS A N 1
ATOM 1795 C CA . LYS A 1 232 ? 15.436 11.754 -2.675 1.00 94.38 232 LYS A CA 1
ATOM 1796 C C . LYS A 1 232 ? 16.508 11.005 -1.889 1.00 94.38 232 LYS A C 1
ATOM 1798 O O . LYS A 1 232 ? 16.834 11.383 -0.762 1.00 94.38 232 LYS A O 1
ATOM 1803 N N . TYR A 1 233 ? 17.105 10.008 -2.521 1.00 90.25 233 TYR A N 1
ATOM 1804 C CA . TYR A 1 233 ? 18.242 9.250 -2.032 1.00 90.25 233 TYR A CA 1
ATOM 1805 C C . TYR A 1 233 ? 19.403 9.325 -3.018 1.00 90.25 233 TYR A C 1
ATOM 1807 O O . TYR A 1 233 ? 19.245 9.013 -4.199 1.00 90.25 233 TYR A O 1
ATOM 1815 N N . ASP A 1 234 ? 20.584 9.630 -2.488 1.00 88.50 234 ASP A N 1
ATOM 1816 C CA . ASP A 1 234 ? 21.841 9.608 -3.232 1.00 88.50 234 ASP A CA 1
ATOM 1817 C C . ASP A 1 234 ? 22.730 8.468 -2.728 1.00 88.50 234 ASP A C 1
ATOM 1819 O O . ASP A 1 234 ? 22.575 7.966 -1.608 1.00 88.50 234 ASP A O 1
ATOM 1823 N N . ARG A 1 235 ? 23.676 8.030 -3.563 1.00 78.88 235 ARG A N 1
ATOM 1824 C CA . ARG A 1 235 ? 24.700 7.073 -3.136 1.00 78.88 235 ARG A CA 1
ATOM 1825 C C . ARG A 1 235 ? 25.782 7.814 -2.366 1.00 78.88 235 ARG A C 1
ATOM 1827 O O . ARG A 1 235 ? 26.403 8.731 -2.893 1.00 78.88 235 ARG A O 1
ATOM 1834 N N . ASP A 1 236 ? 26.052 7.383 -1.141 1.00 72.31 236 ASP A N 1
ATOM 1835 C CA . ASP A 1 236 ? 27.254 7.815 -0.441 1.00 72.31 236 ASP A CA 1
ATOM 1836 C C . ASP A 1 236 ? 28.514 7.222 -1.106 1.00 72.31 236 ASP A C 1
ATOM 1838 O O . ASP A 1 236 ? 28.456 6.259 -1.881 1.00 72.31 236 ASP A O 1
ATOM 1842 N N . GLY A 1 237 ? 29.691 7.759 -0.768 1.00 62.38 237 GLY A N 1
ATOM 1843 C CA . GLY A 1 237 ? 30.980 7.234 -1.244 1.00 62.38 237 GLY A CA 1
ATOM 1844 C C . GLY A 1 237 ? 31.263 5.769 -0.857 1.00 62.38 237 GLY A C 1
ATOM 1845 O O . GLY A 1 237 ? 32.275 5.212 -1.273 1.00 62.38 237 GLY A O 1
ATOM 1846 N N . LYS A 1 238 ? 30.381 5.126 -0.076 1.00 68.56 238 LYS A N 1
ATOM 1847 C CA . LYS A 1 238 ? 30.429 3.720 0.352 1.00 68.56 238 LYS A CA 1
ATOM 1848 C C . LYS A 1 238 ? 29.310 2.867 -0.277 1.00 68.56 238 LYS A C 1
ATOM 1850 O O . LYS A 1 238 ? 29.093 1.741 0.170 1.00 68.56 238 LYS A O 1
ATOM 1855 N N . LYS A 1 239 ? 28.640 3.356 -1.334 1.00 66.88 239 LYS A N 1
ATOM 1856 C CA . LYS A 1 239 ? 27.551 2.683 -2.075 1.00 66.88 239 LYS A CA 1
ATOM 1857 C C . LYS A 1 239 ? 26.272 2.420 -1.264 1.00 66.88 239 LYS A C 1
ATOM 1859 O O . LYS A 1 239 ? 25.463 1.588 -1.674 1.00 66.88 239 LYS A O 1
ATOM 1864 N N . LYS A 1 240 ? 26.051 3.109 -0.143 1.00 74.25 240 LYS A N 1
ATOM 1865 C CA . LYS A 1 240 ? 24.774 3.072 0.584 1.00 74.25 240 LYS A CA 1
ATOM 1866 C C . LYS A 1 240 ? 23.885 4.226 0.140 1.00 74.25 240 LYS A C 1
ATOM 1868 O O . LYS A 1 240 ? 24.374 5.321 -0.120 1.00 74.25 240 LYS A O 1
ATOM 1873 N N . LEU A 1 241 ? 22.579 3.979 0.059 1.00 78.06 241 LEU A N 1
ATOM 1874 C CA . LEU A 1 241 ? 21.603 5.044 -0.153 1.00 78.06 241 LEU A CA 1
ATOM 1875 C C . LEU A 1 241 ? 21.496 5.885 1.122 1.00 78.06 241 LEU A C 1
ATOM 1877 O O . LEU A 1 241 ? 21.327 5.340 2.215 1.00 78.06 241 LEU A O 1
ATOM 1881 N N . LYS A 1 242 ? 21.585 7.204 0.976 1.00 86.44 242 LYS A N 1
ATOM 1882 C CA . LYS A 1 242 ? 21.366 8.177 2.045 1.00 86.44 242 LYS A CA 1
ATOM 1883 C C . LYS A 1 242 ? 20.301 9.166 1.594 1.00 86.44 242 LYS A C 1
ATOM 1885 O O . LYS A 1 242 ? 20.342 9.623 0.457 1.00 86.44 242 LYS A O 1
ATOM 1890 N N . GLU A 1 243 ? 19.376 9.501 2.491 1.00 91.44 243 GLU A N 1
ATOM 1891 C CA . GLU A 1 243 ? 18.424 10.587 2.254 1.00 91.44 243 GLU A CA 1
ATOM 1892 C C . GLU A 1 243 ? 19.190 11.887 1.965 1.00 91.44 243 GLU A C 1
ATOM 1894 O O . GLU A 1 243 ? 20.040 12.317 2.751 1.00 91.44 243 GLU A O 1
ATOM 1899 N N . ALA A 1 244 ? 18.900 12.472 0.808 1.00 91.19 244 ALA A N 1
ATOM 1900 C CA . ALA A 1 244 ? 19.539 13.670 0.281 1.00 91.19 244 ALA A CA 1
ATOM 1901 C C . ALA A 1 244 ? 18.565 14.852 0.181 1.00 91.19 244 ALA A C 1
ATOM 1903 O O . ALA A 1 244 ? 18.993 16.000 0.104 1.00 91.19 244 ALA A O 1
ATOM 1904 N N . GLY A 1 245 ? 17.256 14.592 0.221 1.00 92.69 245 GLY A N 1
ATOM 1905 C CA . GLY A 1 245 ? 16.249 15.643 0.203 1.00 92.69 245 GLY A CA 1
ATOM 1906 C C . GLY A 1 245 ? 14.829 15.103 0.284 1.00 92.69 245 GLY A C 1
ATOM 1907 O O . GLY A 1 245 ? 14.587 13.906 0.154 1.00 92.69 245 GLY A O 1
ATOM 1908 N N . LYS A 1 246 ? 13.877 16.011 0.476 1.00 95.38 246 LYS A N 1
ATOM 1909 C CA . LYS A 1 246 ? 12.442 15.721 0.468 1.00 95.38 246 LYS A CA 1
ATOM 1910 C C . LYS A 1 246 ? 11.672 16.900 -0.107 1.00 95.38 246 LYS A C 1
ATOM 1912 O O . LYS A 1 246 ? 12.130 18.036 -0.006 1.00 95.38 246 LYS A O 1
ATOM 1917 N N . GLY A 1 247 ? 10.498 16.643 -0.665 1.00 94.69 247 GLY A N 1
ATOM 1918 C CA . GLY A 1 247 ? 9.646 17.692 -1.212 1.00 94.69 247 GLY A CA 1
ATOM 1919 C C . GLY A 1 247 ? 8.190 17.273 -1.337 1.00 94.69 247 GLY A C 1
ATOM 1920 O O . GLY A 1 247 ? 7.815 16.140 -1.024 1.00 94.69 247 GLY A O 1
ATOM 1921 N N . SER A 1 248 ? 7.354 18.221 -1.751 1.00 95.81 248 SER A N 1
ATOM 1922 C CA . SER A 1 248 ? 5.933 17.988 -1.987 1.00 95.81 248 SER A CA 1
ATOM 1923 C C . SER A 1 248 ? 5.377 18.924 -3.051 1.00 95.81 248 SER A C 1
ATOM 1925 O O . SER A 1 248 ? 5.798 20.076 -3.133 1.00 95.81 248 SER A O 1
ATOM 1927 N N . LYS A 1 249 ? 4.380 18.453 -3.798 1.00 93.69 249 LYS A N 1
ATOM 1928 C CA . LYS A 1 249 ? 3.704 19.188 -4.867 1.00 93.69 249 LYS A CA 1
ATOM 1929 C C . LYS A 1 249 ? 2.204 18.883 -4.860 1.00 93.69 249 LYS A C 1
ATOM 1931 O O . LYS A 1 249 ? 1.790 17.749 -4.621 1.00 93.69 249 LYS A O 1
ATOM 1936 N N . ALA A 1 250 ? 1.393 19.900 -5.148 1.00 93.69 250 ALA A N 1
ATOM 1937 C CA . ALA A 1 250 ? 0.000 19.705 -5.540 1.00 93.69 250 ALA A CA 1
ATOM 1938 C C . ALA A 1 250 ? -0.047 19.248 -7.009 1.00 93.69 250 ALA A C 1
ATOM 1940 O O . ALA A 1 250 ? 0.481 19.929 -7.886 1.00 93.69 250 ALA A O 1
ATOM 1941 N N . GLY A 1 251 ? -0.651 18.093 -7.275 1.00 89.44 251 GLY A N 1
ATOM 1942 C CA . GLY A 1 251 ? -0.590 17.413 -8.568 1.00 89.44 251 GLY A CA 1
ATOM 1943 C C . GLY A 1 251 ? 0.316 16.178 -8.560 1.00 89.44 251 GLY A C 1
ATOM 1944 O O . GLY A 1 251 ? 0.957 15.856 -7.555 1.00 89.44 251 GLY A O 1
ATOM 1945 N N . LYS A 1 252 ? 0.375 15.497 -9.711 1.00 87.81 252 LYS A N 1
ATOM 1946 C CA . LYS A 1 252 ? 1.371 14.454 -9.998 1.00 87.81 252 LYS A CA 1
ATOM 1947 C C . LYS A 1 252 ? 2.737 15.090 -10.286 1.00 87.81 252 LYS A C 1
ATOM 1949 O O . LYS A 1 252 ? 2.807 16.234 -10.748 1.00 87.81 252 LYS A O 1
ATOM 1954 N N . VAL A 1 253 ? 3.804 14.337 -10.035 1.00 88.06 253 VAL A N 1
ATOM 1955 C CA . VAL A 1 253 ? 5.146 14.659 -10.538 1.00 88.06 253 VAL A CA 1
ATOM 1956 C C . VAL A 1 253 ? 5.281 14.080 -11.944 1.00 88.06 253 VAL A C 1
ATOM 1958 O O . VAL A 1 253 ? 5.125 12.872 -12.151 1.00 88.06 253 VAL A O 1
ATOM 1961 N N . LEU A 1 254 ? 5.515 14.963 -12.911 1.00 86.94 254 LEU A N 1
ATOM 1962 C CA . LEU A 1 254 ? 5.688 14.606 -14.318 1.00 86.94 254 LEU A CA 1
ATOM 1963 C C . LEU A 1 254 ? 7.171 14.395 -14.641 1.00 86.94 254 LEU A C 1
ATOM 1965 O O . LEU A 1 254 ? 8.051 14.874 -13.923 1.00 86.94 254 LEU A O 1
ATOM 1969 N N . ASP A 1 255 ? 7.445 13.676 -15.726 1.00 81.44 255 ASP A N 1
ATOM 1970 C CA . ASP A 1 255 ? 8.817 13.455 -16.182 1.00 81.44 255 ASP A CA 1
ATOM 1971 C C . ASP A 1 255 ? 9.500 14.788 -16.516 1.00 81.44 255 ASP A C 1
ATOM 1973 O O . ASP A 1 255 ? 8.903 15.678 -17.124 1.00 81.44 255 ASP A O 1
ATOM 1977 N N . GLY A 1 256 ? 10.757 14.927 -16.091 1.00 83.19 256 GLY A N 1
ATOM 1978 C CA . GLY A 1 256 ? 11.540 16.156 -16.250 1.00 83.19 256 GLY A CA 1
ATOM 1979 C C . GLY A 1 256 ? 11.303 17.234 -15.184 1.00 83.19 256 GLY A C 1
ATOM 1980 O O . GLY A 1 256 ? 12.044 18.211 -15.155 1.00 83.19 256 GLY A O 1
ATOM 1981 N N . GLU A 1 257 ? 10.332 17.075 -14.275 1.00 89.38 257 GLU A N 1
ATOM 1982 C CA . GLU A 1 257 ? 10.183 17.999 -13.135 1.00 89.38 257 GLU A CA 1
ATOM 1983 C C . GLU A 1 257 ? 11.226 17.764 -12.036 1.00 89.38 257 GLU A C 1
ATOM 1985 O O . GLU A 1 257 ? 11.565 18.683 -11.291 1.00 89.38 257 GLU A O 1
ATOM 1990 N N . LEU A 1 258 ? 11.727 16.533 -11.923 1.00 90.56 258 LEU A N 1
ATOM 1991 C CA . LEU A 1 258 ? 12.846 16.187 -11.055 1.00 90.56 258 LEU A CA 1
ATOM 1992 C C . LEU A 1 258 ? 14.112 16.125 -11.905 1.00 90.56 258 LEU A C 1
ATOM 1994 O O . LEU A 1 258 ? 14.260 15.225 -12.728 1.00 90.56 258 LEU A O 1
ATOM 1998 N N . THR A 1 259 ? 15.000 17.095 -11.707 1.00 89.00 259 THR A N 1
ATOM 1999 C CA . THR A 1 259 ? 16.213 17.269 -12.518 1.00 89.00 259 THR A CA 1
ATOM 2000 C C . THR A 1 259 ? 17.483 16.811 -11.819 1.00 89.00 259 THR A C 1
ATOM 2002 O O . THR A 1 259 ? 18.466 16.517 -12.492 1.00 89.00 259 THR A O 1
ATOM 2005 N N . ASP A 1 260 ? 17.488 16.755 -10.485 1.00 91.62 260 ASP A N 1
ATOM 2006 C CA . ASP A 1 260 ? 18.697 16.385 -9.755 1.00 91.62 260 ASP A CA 1
ATOM 2007 C C . ASP A 1 260 ? 18.911 14.864 -9.824 1.00 91.62 260 ASP A C 1
ATOM 2009 O O . ASP A 1 260 ? 17.986 14.107 -9.517 1.00 91.62 260 ASP A O 1
ATOM 2013 N N . PRO A 1 261 ? 20.120 14.384 -10.157 1.00 90.69 261 PRO A N 1
ATOM 2014 C CA . PRO A 1 261 ? 20.386 12.953 -10.253 1.00 90.69 261 PRO A CA 1
ATOM 2015 C C . PRO A 1 261 ? 20.189 12.256 -8.907 1.00 90.69 261 PRO A C 1
ATOM 2017 O O . PRO A 1 261 ? 20.598 12.787 -7.871 1.00 90.69 261 PRO A O 1
ATOM 2020 N N . GLY A 1 262 ? 19.578 11.070 -8.910 1.00 89.12 262 GLY A N 1
ATOM 2021 C CA . GLY A 1 262 ? 19.309 10.301 -7.692 1.00 89.12 262 GLY A CA 1
ATOM 2022 C C . GLY A 1 262 ? 18.099 9.375 -7.800 1.00 89.12 262 GLY A C 1
ATOM 2023 O O . GLY A 1 262 ? 17.435 9.293 -8.832 1.00 89.12 262 GLY A O 1
ATOM 2024 N N . VAL A 1 263 ? 17.816 8.647 -6.719 1.00 89.44 263 VAL A N 1
ATOM 2025 C CA . VAL A 1 263 ? 16.625 7.789 -6.605 1.00 89.44 263 VAL A CA 1
ATOM 2026 C C . VAL A 1 263 ? 15.566 8.519 -5.794 1.00 89.44 263 VAL A C 1
ATOM 2028 O O . VAL A 1 263 ? 15.827 8.932 -4.669 1.00 89.44 263 VAL A O 1
ATOM 2031 N N . TYR A 1 264 ? 14.361 8.640 -6.328 1.00 90.56 264 TYR A N 1
ATOM 2032 C CA . TYR A 1 264 ? 13.242 9.294 -5.670 1.00 90.56 264 TYR A CA 1
ATOM 2033 C C . TYR A 1 264 ? 12.155 8.277 -5.355 1.00 90.56 264 TYR A C 1
ATOM 2035 O O . TYR A 1 264 ? 11.688 7.576 -6.246 1.00 90.56 264 TYR A O 1
ATOM 2043 N N . ASN A 1 265 ? 11.718 8.238 -4.099 1.00 89.19 265 ASN A N 1
ATOM 2044 C CA . ASN A 1 265 ? 10.507 7.526 -3.703 1.00 89.19 265 ASN A CA 1
ATOM 2045 C C . ASN A 1 265 ? 9.366 8.530 -3.612 1.00 89.19 265 ASN A C 1
ATOM 2047 O O . ASN A 1 265 ? 9.409 9.432 -2.773 1.00 89.19 265 ASN A O 1
ATOM 2051 N N . LEU A 1 266 ? 8.380 8.388 -4.490 1.00 90.44 266 LEU A N 1
ATOM 2052 C CA . LEU A 1 266 ? 7.204 9.237 -4.586 1.00 90.44 266 LEU A CA 1
ATOM 2053 C C . LEU A 1 266 ? 6.038 8.547 -3.887 1.00 90.44 266 LEU A C 1
ATOM 2055 O O . LEU A 1 266 ? 5.831 7.344 -4.012 1.00 90.44 266 LEU A O 1
ATOM 2059 N N . THR A 1 267 ? 5.253 9.327 -3.160 1.00 92.25 267 THR A N 1
ATOM 2060 C CA . THR A 1 267 ? 3.973 8.918 -2.588 1.00 92.25 267 THR A CA 1
ATOM 2061 C C . THR A 1 267 ? 2.932 9.930 -3.030 1.00 92.25 267 THR A C 1
ATOM 2063 O O . THR A 1 267 ? 2.956 11.084 -2.594 1.00 92.25 267 THR A O 1
ATOM 2066 N N . THR A 1 268 ? 2.040 9.501 -3.914 1.00 91.81 268 THR A N 1
ATOM 2067 C CA . THR A 1 268 ? 0.971 10.322 -4.478 1.00 91.81 268 THR A CA 1
ATOM 2068 C C . THR A 1 268 ? -0.348 9.934 -3.832 1.00 91.81 268 THR A C 1
ATOM 2070 O O . THR A 1 268 ? -0.884 8.857 -4.085 1.00 91.81 268 THR A O 1
ATOM 2073 N N . GLU A 1 269 ? -0.874 10.821 -2.997 1.00 93.88 269 GLU A N 1
ATOM 2074 C CA . GLU A 1 269 ? -2.223 10.734 -2.442 1.00 93.88 269 GLU A CA 1
ATOM 2075 C C . GLU A 1 269 ? -3.225 11.181 -3.518 1.00 93.88 269 GLU A C 1
ATOM 2077 O O . GLU A 1 269 ? -3.043 12.230 -4.146 1.00 93.88 269 GLU A O 1
ATOM 2082 N N . ILE A 1 270 ? -4.278 10.393 -3.727 1.00 92.06 270 ILE A N 1
ATOM 2083 C CA . ILE A 1 270 ? -5.350 10.659 -4.688 1.00 92.06 270 ILE A CA 1
ATOM 2084 C C . ILE A 1 270 ? -6.660 10.711 -3.917 1.00 92.06 270 ILE A C 1
ATOM 2086 O O . ILE A 1 270 ? -6.986 9.785 -3.179 1.00 92.06 270 ILE A O 1
ATOM 2090 N N . THR A 1 271 ? -7.425 11.779 -4.106 1.00 93.19 271 THR A N 1
ATOM 2091 C CA . THR A 1 271 ? -8.790 11.896 -3.576 1.00 93.19 271 THR A CA 1
ATOM 2092 C C . THR A 1 271 ? -9.701 12.402 -4.675 1.00 93.19 271 THR A C 1
ATOM 2094 O O . THR A 1 271 ? -9.294 13.248 -5.468 1.00 93.19 271 THR A O 1
ATOM 2097 N N . GLY A 1 272 ? -10.928 11.908 -4.756 1.00 91.06 272 GLY A N 1
ATOM 2098 C CA . GLY A 1 272 ? -11.815 12.313 -5.837 1.00 91.06 272 GLY A CA 1
ATOM 2099 C C . GLY A 1 272 ? -13.227 11.796 -5.687 1.00 91.06 272 GLY A C 1
ATOM 2100 O O . GLY A 1 272 ? -13.594 11.268 -4.639 1.00 91.06 272 GLY A O 1
ATOM 2101 N N . VAL A 1 273 ? -14.002 11.965 -6.754 1.00 89.25 273 VAL A N 1
ATOM 2102 C CA . VAL A 1 273 ? -15.316 11.343 -6.921 1.00 89.25 273 VAL A CA 1
ATOM 2103 C C . VAL A 1 273 ? -15.337 10.491 -8.185 1.00 89.25 273 VAL A C 1
ATOM 2105 O O . VAL A 1 273 ? -14.780 10.896 -9.210 1.00 89.25 273 VAL A O 1
ATOM 2108 N N . ASP A 1 274 ? -15.952 9.317 -8.091 1.00 83.31 274 ASP A N 1
ATOM 2109 C CA . ASP A 1 274 ? -16.155 8.399 -9.210 1.00 83.31 274 ASP A CA 1
ATOM 2110 C C . ASP A 1 274 ? -17.238 8.908 -10.185 1.00 83.31 274 ASP A C 1
ATOM 2112 O O . ASP A 1 274 ? -17.845 9.969 -9.989 1.00 83.31 274 ASP A O 1
ATOM 2116 N N . ALA A 1 275 ? -17.511 8.134 -11.239 1.00 80.69 275 ALA A N 1
ATOM 2117 C CA . ALA A 1 275 ? -18.526 8.470 -12.238 1.00 80.69 275 ALA A CA 1
ATOM 2118 C C . ALA A 1 275 ? -19.957 8.578 -11.664 1.00 80.69 275 ALA A C 1
ATOM 2120 O O . ALA A 1 275 ? -20.817 9.224 -12.268 1.00 80.69 275 ALA A O 1
ATOM 2121 N N . LYS A 1 276 ? -20.223 7.979 -10.495 1.00 83.12 276 LYS A N 1
ATOM 2122 C CA . LYS A 1 276 ? -21.502 8.057 -9.773 1.00 83.12 276 LYS A CA 1
ATOM 2123 C C . LYS A 1 276 ? -21.538 9.213 -8.762 1.00 83.12 276 LYS A C 1
ATOM 2125 O O . LYS A 1 276 ? -22.554 9.408 -8.096 1.00 83.12 276 LYS A O 1
ATOM 2130 N N . GLY A 1 277 ? -20.457 9.986 -8.636 1.00 85.31 277 GLY A N 1
ATOM 2131 C CA . GLY A 1 277 ? -20.328 11.081 -7.676 1.00 85.31 277 GLY A CA 1
ATOM 2132 C C . GLY A 1 277 ? -19.982 10.633 -6.252 1.00 85.31 277 GLY A C 1
ATOM 2133 O O . GLY A 1 277 ? -20.109 11.432 -5.321 1.00 85.31 277 GLY A O 1
ATOM 2134 N N . LYS A 1 278 ? -19.557 9.380 -6.059 1.00 89.56 278 LYS A N 1
ATOM 2135 C CA . LYS A 1 278 ? -19.172 8.822 -4.759 1.00 89.56 278 LYS A CA 1
ATOM 2136 C C . LYS A 1 278 ? -17.684 9.048 -4.490 1.00 89.56 278 LYS A C 1
ATOM 2138 O O . LYS A 1 278 ? -16.880 8.968 -5.417 1.00 89.56 278 LYS A O 1
ATOM 2143 N N . PRO A 1 279 ? -17.293 9.376 -3.247 1.00 93.19 279 PRO A N 1
ATOM 2144 C CA . PRO A 1 279 ? -15.911 9.703 -2.941 1.00 93.19 279 PRO A CA 1
ATOM 2145 C C . PRO A 1 279 ? -15.021 8.457 -2.947 1.00 93.19 279 PRO A C 1
ATOM 2147 O O . PRO A 1 279 ? -15.439 7.388 -2.512 1.00 93.19 279 PRO A O 1
ATOM 2150 N N . PHE A 1 280 ? -13.766 8.626 -3.354 1.00 92.88 280 PHE A N 1
ATOM 2151 C CA . PHE A 1 280 ? -12.733 7.601 -3.230 1.00 92.88 280 PHE A CA 1
ATOM 2152 C C . PHE A 1 280 ? -11.403 8.210 -2.775 1.00 92.88 280 PHE A C 1
ATOM 2154 O O . PHE A 1 280 ? -11.147 9.411 -2.929 1.00 92.88 280 PHE A O 1
ATOM 2161 N N . GLU A 1 281 ? -10.541 7.359 -2.228 1.00 94.44 281 GLU A N 1
ATOM 2162 C CA . GLU A 1 281 ? -9.187 7.705 -1.807 1.00 94.44 281 GLU A CA 1
ATOM 2163 C C . GLU A 1 281 ? -8.217 6.595 -2.214 1.00 94.44 281 GLU A C 1
ATOM 2165 O O . GLU A 1 281 ? -8.559 5.419 -2.098 1.00 94.44 281 GLU A O 1
ATOM 2170 N N . ARG A 1 282 ? -7.021 6.965 -2.697 1.00 91.25 282 ARG A N 1
ATOM 2171 C CA . ARG A 1 282 ? -5.939 6.047 -3.091 1.00 91.25 282 ARG A CA 1
ATOM 2172 C C . ARG A 1 282 ? -4.555 6.608 -2.795 1.00 91.25 282 ARG A C 1
ATOM 2174 O O . ARG A 1 282 ? -4.363 7.807 -2.593 1.00 91.25 282 ARG A O 1
ATOM 2181 N N . THR A 1 283 ? -3.565 5.729 -2.819 1.00 89.88 283 THR A N 1
ATOM 2182 C CA . THR A 1 283 ? -2.149 6.062 -2.743 1.00 89.88 283 THR A CA 1
ATOM 2183 C C . THR A 1 283 ? -1.374 5.295 -3.806 1.00 89.88 283 THR A C 1
ATOM 2185 O O . THR A 1 283 ? -1.397 4.068 -3.839 1.00 89.88 283 THR A O 1
ATOM 2188 N N . ILE A 1 284 ? -0.642 6.029 -4.638 1.00 85.06 284 ILE A N 1
ATOM 2189 C CA . ILE A 1 284 ? 0.357 5.474 -5.552 1.00 85.06 284 ILE A CA 1
ATOM 2190 C C . ILE A 1 284 ? 1.734 5.652 -4.915 1.00 85.06 284 ILE A C 1
ATOM 2192 O O . ILE A 1 284 ? 2.052 6.736 -4.421 1.00 85.06 284 ILE A O 1
ATOM 2196 N N . ILE A 1 285 ? 2.554 4.602 -4.944 1.00 82.12 285 ILE A N 1
ATOM 2197 C CA . ILE A 1 285 ? 3.959 4.661 -4.533 1.00 82.12 285 ILE A CA 1
ATOM 2198 C C . ILE A 1 285 ? 4.822 4.257 -5.724 1.00 82.12 285 ILE A C 1
ATOM 2200 O O . ILE A 1 285 ? 4.665 3.162 -6.260 1.00 82.12 285 ILE A O 1
ATOM 2204 N N . GLU A 1 286 ? 5.741 5.137 -6.109 1.00 81.00 286 GLU A N 1
ATOM 2205 C CA . GLU A 1 286 ? 6.661 4.939 -7.231 1.00 81.00 286 GLU A CA 1
ATOM 2206 C C . GLU A 1 286 ? 8.101 5.147 -6.761 1.00 81.00 286 GLU A C 1
ATOM 2208 O O . GLU A 1 286 ? 8.380 6.025 -5.944 1.00 81.00 286 GLU A O 1
ATOM 2213 N N . SER A 1 287 ? 9.028 4.373 -7.316 1.00 80.69 287 SER A N 1
ATOM 2214 C CA . SER A 1 287 ? 10.463 4.621 -7.187 1.00 80.69 287 SER A CA 1
ATOM 2215 C C . SER A 1 287 ? 11.006 4.979 -8.561 1.00 80.69 287 SER A C 1
ATOM 2217 O O . SER A 1 287 ? 11.022 4.128 -9.443 1.00 80.69 287 SER A O 1
ATOM 2219 N N . ILE A 1 288 ? 11.463 6.216 -8.743 1.00 85.31 288 ILE A N 1
ATOM 2220 C CA . ILE A 1 288 ? 11.997 6.687 -10.025 1.00 85.31 288 ILE A CA 1
ATOM 2221 C C . ILE A 1 288 ? 13.478 7.027 -9.886 1.00 85.31 288 ILE A C 1
ATOM 2223 O O . ILE A 1 288 ? 13.931 7.500 -8.842 1.00 85.31 288 ILE A O 1
ATOM 2227 N N . TYR A 1 289 ? 14.246 6.787 -10.942 1.00 85.06 289 TYR A N 1
ATOM 2228 C CA . TYR A 1 289 ? 15.651 7.177 -11.009 1.00 85.06 289 TYR A CA 1
ATOM 2229 C C . TYR A 1 289 ? 15.818 8.345 -11.978 1.00 85.06 289 TYR A C 1
ATOM 2231 O O . TYR A 1 289 ? 15.315 8.295 -13.097 1.00 85.06 289 TYR A O 1
ATOM 2239 N N . VAL A 1 290 ? 16.530 9.385 -11.556 1.00 88.38 290 VAL A N 1
ATOM 2240 C CA . VAL A 1 290 ? 16.934 10.508 -12.407 1.00 88.38 290 VAL A CA 1
ATOM 2241 C C . VAL A 1 290 ? 18.433 10.379 -12.661 1.00 88.38 290 VAL A C 1
ATOM 2243 O O . VAL A 1 290 ? 19.211 10.247 -11.711 1.00 88.38 290 VAL A O 1
ATOM 2246 N N . ASP A 1 291 ? 18.838 10.358 -13.931 1.00 84.94 291 ASP A N 1
ATOM 2247 C CA . ASP A 1 291 ? 20.251 10.264 -14.309 1.00 84.94 291 ASP A CA 1
ATOM 2248 C C . ASP A 1 291 ? 20.968 11.623 -14.320 1.00 84.94 291 ASP A C 1
ATOM 2250 O O . ASP A 1 291 ? 20.360 12.671 -14.115 1.00 84.94 291 ASP A O 1
ATOM 2254 N N . GLU A 1 292 ? 22.280 11.602 -14.569 1.00 88.31 292 GLU A N 1
ATOM 2255 C CA . GLU A 1 292 ? 23.148 12.793 -14.605 1.00 88.31 292 GLU A CA 1
ATOM 2256 C C . GLU A 1 292 ? 22.720 13.851 -15.639 1.00 88.31 292 GLU A C 1
ATOM 2258 O O . GLU A 1 292 ? 23.119 15.008 -15.539 1.00 88.31 292 GLU A O 1
ATOM 2263 N N . ASN A 1 293 ? 21.900 13.476 -16.626 1.00 87.12 293 ASN A N 1
ATOM 2264 C CA . ASN A 1 293 ? 21.369 14.389 -17.638 1.00 87.12 293 ASN A CA 1
ATOM 2265 C C . ASN A 1 293 ? 19.958 14.895 -17.283 1.00 87.12 293 ASN A C 1
ATOM 2267 O O . ASN A 1 293 ? 19.307 15.520 -18.120 1.00 87.12 293 ASN A O 1
ATOM 2271 N N . GLY A 1 294 ? 19.458 14.590 -16.080 1.00 82.81 294 GLY A N 1
ATOM 2272 C CA . GLY A 1 294 ? 18.109 14.939 -15.639 1.00 82.81 294 GLY A CA 1
ATOM 2273 C C . GLY A 1 294 ? 17.010 14.083 -16.274 1.00 82.81 294 GLY A C 1
ATOM 2274 O O . GLY A 1 294 ? 15.836 14.447 -16.206 1.00 82.81 294 GLY A O 1
ATOM 2275 N N . LYS A 1 295 ? 17.350 12.955 -16.916 1.00 85.56 295 LYS A N 1
ATOM 2276 C CA . LYS A 1 295 ? 16.353 12.075 -17.535 1.00 85.56 295 LYS A CA 1
ATOM 2277 C C . LYS A 1 295 ? 15.784 11.102 -16.504 1.00 85.56 295 LYS A C 1
ATOM 2279 O O . LYS A 1 295 ? 16.527 10.412 -15.808 1.00 85.56 295 LYS A O 1
ATOM 2284 N N . THR A 1 296 ? 14.455 11.030 -16.444 1.00 83.56 296 THR A N 1
ATOM 2285 C CA . THR A 1 296 ? 13.704 10.128 -15.562 1.00 83.56 296 THR A CA 1
ATOM 2286 C C . THR A 1 296 ? 13.587 8.720 -16.157 1.00 83.56 296 THR A C 1
ATOM 2288 O O . THR A 1 296 ? 13.326 8.553 -17.349 1.00 83.56 296 THR A O 1
ATOM 2291 N N . HIS A 1 297 ? 13.748 7.707 -15.305 1.00 74.94 297 HIS A N 1
ATOM 2292 C CA . HIS A 1 297 ? 13.566 6.286 -15.598 1.00 74.94 297 HIS A CA 1
ATOM 2293 C C . HIS A 1 297 ? 12.573 5.707 -14.577 1.00 74.94 297 HIS A C 1
ATOM 2295 O O . HIS A 1 297 ? 12.837 5.774 -13.371 1.00 74.94 297 HIS A O 1
ATOM 2301 N N . ARG A 1 298 ? 11.440 5.187 -15.067 1.00 68.44 298 ARG A N 1
ATOM 2302 C CA . ARG A 1 298 ? 10.365 4.543 -14.290 1.00 68.44 298 ARG A CA 1
ATOM 2303 C C . ARG A 1 298 ? 10.321 3.043 -14.573 1.00 68.44 298 ARG A C 1
ATOM 2305 O O . ARG A 1 298 ? 10.618 2.666 -15.732 1.00 68.44 298 ARG A O 1
#